Protein AF-A0AAU3INV0-F1 (afdb_monomer_lite)

Radius of gyration: 26.1 Å; chains: 1; bounding box: 56×45×78 Å

pLDDT: mean 91.09, std 11.48, range [31.06, 98.5]

Structure (mmCIF, N/CA/C/O backbone):
data_AF-A0AAU3INV0-F1
#
_entry.id   AF-A0AAU3INV0-F1
#
loop_
_atom_site.group_PDB
_atom_site.id
_atom_site.type_symbol
_atom_site.label_atom_id
_atom_site.label_alt_id
_atom_site.label_comp_id
_atom_site.label_asym_id
_atom_site.label_entity_id
_atom_site.label_seq_id
_atom_site.pdbx_PDB_ins_code
_atom_site.Cartn_x
_atom_site.Cartn_y
_atom_site.Cartn_z
_atom_site.occupancy
_atom_site.B_iso_or_equiv
_atom_site.auth_seq_id
_atom_site.auth_comp_id
_atom_site.auth_asym_id
_atom_site.auth_atom_id
_atom_site.pdbx_PDB_model_num
ATOM 1 N N . MET A 1 1 ? -14.817 -23.311 -11.660 1.00 38.09 1 MET A N 1
ATOM 2 C CA . MET A 1 1 ? -15.269 -22.435 -12.768 1.00 38.09 1 MET A CA 1
ATOM 3 C C . MET A 1 1 ? -16.777 -22.567 -12.878 1.00 38.09 1 MET A C 1
ATOM 5 O O . MET A 1 1 ? -17.227 -23.691 -12.698 1.00 38.09 1 MET A O 1
ATOM 9 N N . PRO A 1 2 ? -17.558 -21.496 -13.111 1.00 44.09 2 PRO A N 1
ATOM 10 C CA . PRO A 1 2 ? -18.979 -21.686 -13.376 1.00 44.09 2 PRO A CA 1
ATOM 11 C C . PRO A 1 2 ? -19.105 -22.600 -14.597 1.00 44.09 2 PRO A C 1
ATOM 13 O O . PRO A 1 2 ? -18.404 -22.397 -15.591 1.00 44.09 2 PRO A O 1
ATOM 16 N N . VAL A 1 3 ? -19.917 -23.647 -14.474 1.00 46.47 3 VAL A N 1
ATOM 17 C CA . VAL A 1 3 ? -20.170 -24.601 -15.553 1.00 46.47 3 VAL A CA 1
ATOM 18 C C . VAL A 1 3 ? -20.868 -23.821 -16.660 1.00 46.47 3 VAL A C 1
ATOM 20 O O . VAL A 1 3 ? -22.002 -23.379 -16.496 1.00 46.47 3 VAL A O 1
ATOM 23 N N . ALA A 1 4 ? -20.165 -23.562 -17.760 1.00 59.59 4 ALA A N 1
ATOM 24 C CA . ALA A 1 4 ? -20.769 -22.928 -18.917 1.00 59.59 4 ALA A CA 1
ATOM 25 C C . ALA A 1 4 ? -21.706 -23.953 -19.566 1.00 59.59 4 ALA A C 1
ATOM 27 O O . ALA A 1 4 ? -21.255 -24.831 -20.298 1.00 59.59 4 ALA A O 1
ATOM 28 N N . SER A 1 5 ? -23.007 -23.879 -19.277 1.00 65.56 5 SER A N 1
ATOM 29 C CA . SER A 1 5 ? -23.997 -24.658 -20.018 1.00 65.56 5 SER A CA 1
ATOM 30 C C . SER A 1 5 ? -24.046 -24.116 -21.447 1.00 65.56 5 SER A C 1
ATOM 32 O O . SER A 1 5 ? -24.436 -22.964 -21.663 1.00 65.56 5 SER A O 1
ATOM 34 N N . ALA A 1 6 ? -23.615 -24.915 -22.422 1.00 72.44 6 ALA A N 1
ATOM 35 C CA . ALA A 1 6 ? -23.665 -24.536 -23.828 1.00 72.44 6 ALA A CA 1
ATOM 36 C C . ALA A 1 6 ? -25.129 -24.339 -24.251 1.00 72.44 6 ALA A C 1
ATOM 38 O O . ALA A 1 6 ? -25.894 -25.293 -24.344 1.00 72.44 6 ALA A O 1
ATOM 39 N N . ASN A 1 7 ? -25.530 -23.089 -24.485 1.00 84.44 7 ASN A N 1
ATOM 40 C CA . ASN A 1 7 ? -26.841 -22.766 -25.041 1.00 84.44 7 ASN A CA 1
ATOM 41 C C . ASN A 1 7 ? -26.758 -22.645 -26.574 1.00 84.44 7 ASN A C 1
ATOM 43 O O . ASN A 1 7 ? -25.675 -22.528 -27.152 1.00 84.44 7 ASN A O 1
ATOM 47 N N . ALA A 1 8 ? -27.909 -22.641 -27.252 1.00 87.06 8 ALA A N 1
ATOM 48 C CA . ALA A 1 8 ? -27.965 -22.587 -28.716 1.00 87.06 8 ALA A CA 1
ATOM 49 C C . ALA A 1 8 ? -27.246 -21.360 -29.314 1.00 87.06 8 ALA A C 1
ATOM 51 O O . ALA A 1 8 ? -26.741 -21.417 -30.435 1.00 87.06 8 ALA A O 1
ATOM 52 N N . HIS A 1 9 ? -27.170 -20.249 -28.575 1.00 84.38 9 HIS A N 1
ATOM 53 C CA . HIS A 1 9 ? -26.431 -19.064 -29.004 1.00 84.38 9 HIS A CA 1
ATOM 54 C C . HIS A 1 9 ? -24.913 -19.284 -28.940 1.00 84.38 9 HIS A C 1
ATOM 56 O O . HIS A 1 9 ? -24.214 -18.961 -29.897 1.00 84.38 9 HIS A O 1
ATOM 62 N N . ALA A 1 10 ? -24.411 -19.901 -27.868 1.00 81.69 10 ALA A N 1
ATOM 63 C CA . ALA A 1 10 ? -23.003 -20.260 -27.729 1.00 81.69 10 ALA A CA 1
ATOM 64 C C . ALA A 1 10 ? -22.558 -21.253 -28.815 1.00 81.69 10 ALA A C 1
ATOM 66 O O . ALA A 1 10 ? -21.497 -21.068 -29.406 1.00 81.69 10 ALA A O 1
ATOM 67 N N . ILE A 1 11 ? -23.391 -22.251 -29.133 1.00 87.25 11 ILE A N 1
ATOM 68 C CA . ILE A 1 11 ? -23.108 -23.231 -30.195 1.00 87.25 11 ILE A CA 1
ATOM 69 C C . ILE A 1 11 ? -23.053 -22.543 -31.565 1.00 87.25 11 ILE A C 1
ATOM 71 O O . ILE A 1 11 ? -22.075 -22.706 -32.291 1.00 87.25 11 ILE A O 1
ATOM 75 N N . ARG A 1 12 ? -24.050 -21.713 -31.907 1.00 88.44 12 ARG A N 1
ATOM 76 C CA . ARG A 1 12 ? -24.037 -20.940 -33.163 1.00 88.44 12 ARG A CA 1
ATOM 77 C C . ARG A 1 12 ? -22.830 -20.011 -33.258 1.00 88.44 12 ARG A C 1
ATOM 79 O O . ARG A 1 12 ? -22.197 -19.944 -34.306 1.00 88.44 12 ARG A O 1
ATOM 86 N N . GLY A 1 13 ? -22.487 -19.332 -32.164 1.00 85.69 13 GLY A N 1
ATOM 87 C CA . GLY A 1 13 ? -21.298 -18.488 -32.089 1.00 85.69 13 GLY A CA 1
ATOM 88 C C . GLY A 1 13 ? -20.008 -19.278 -32.316 1.00 85.69 13 GLY A C 1
ATOM 89 O O . GLY A 1 13 ? -19.141 -18.821 -33.055 1.00 85.69 13 GLY A O 1
ATOM 90 N N . ALA A 1 14 ? -19.892 -20.478 -31.741 1.00 86.00 14 ALA A N 1
ATOM 91 C CA . ALA A 1 14 ? -18.741 -21.352 -31.948 1.00 86.00 14 ALA A CA 1
ATOM 92 C C . ALA A 1 14 ? -18.625 -21.815 -33.408 1.00 86.00 14 ALA A C 1
ATOM 94 O O . ALA A 1 14 ? -17.547 -21.710 -33.985 1.00 86.00 14 ALA A O 1
ATOM 95 N N . ILE A 1 15 ? -19.729 -22.244 -34.030 1.00 91.00 15 ILE A N 1
ATOM 96 C CA . ILE A 1 15 ? -19.757 -22.633 -35.451 1.00 91.00 15 ILE A CA 1
ATOM 97 C C . ILE A 1 15 ? -19.347 -21.453 -36.341 1.00 91.00 15 ILE A C 1
ATOM 99 O O . ILE A 1 15 ? -18.493 -21.606 -37.210 1.00 91.00 15 ILE A O 1
ATOM 103 N N . ALA A 1 16 ? -19.897 -20.259 -36.096 1.00 88.56 16 ALA A N 1
ATOM 104 C CA . ALA A 1 16 ? -19.536 -19.058 -36.848 1.00 88.56 16 ALA A CA 1
ATOM 105 C C . ALA A 1 16 ? -18.039 -18.732 -36.731 1.00 88.56 16 ALA A C 1
ATOM 107 O O . ALA A 1 16 ? -17.412 -18.378 -37.724 1.00 88.56 16 ALA A O 1
ATOM 108 N N . ARG A 1 17 ? -17.449 -18.896 -35.539 1.00 88.94 17 ARG A N 1
ATOM 109 C CA . ARG A 1 17 ? -16.007 -18.696 -35.332 1.00 88.94 17 ARG A CA 1
ATOM 110 C C . ARG A 1 17 ? -15.164 -19.741 -36.039 1.00 88.94 17 ARG A C 1
ATOM 112 O O . ARG A 1 17 ? -14.164 -19.364 -36.627 1.00 88.94 17 ARG A O 1
ATOM 119 N N . LEU A 1 18 ? -15.556 -21.013 -35.996 1.00 89.94 18 LEU A N 1
ATOM 120 C CA . LEU A 1 18 ? -14.824 -22.099 -36.658 1.00 89.94 18 LEU A CA 1
ATOM 121 C C . LEU A 1 18 ? -14.787 -21.936 -38.183 1.00 89.94 18 LEU A C 1
ATOM 123 O O . LEU A 1 18 ? -13.807 -22.331 -38.805 1.00 89.94 18 LEU A O 1
ATOM 127 N N . ASN A 1 19 ? -15.817 -21.314 -38.759 1.00 91.31 19 ASN A N 1
ATOM 128 C CA . ASN A 1 19 ? -15.905 -21.040 -40.192 1.00 91.31 19 ASN A CA 1
ATOM 129 C C . ASN A 1 19 ? -15.310 -19.675 -40.605 1.00 91.31 19 ASN A C 1
ATOM 131 O O . ASN A 1 19 ? -15.319 -19.346 -41.790 1.00 91.31 19 ASN A O 1
ATOM 135 N N . ASP A 1 20 ? -14.806 -18.865 -39.666 1.00 88.50 20 ASP A N 1
ATOM 136 C CA . ASP A 1 20 ? -14.155 -17.581 -39.963 1.00 88.50 20 ASP A CA 1
ATOM 137 C C . ASP A 1 20 ? -12.720 -17.825 -40.481 1.00 88.50 20 ASP A C 1
ATOM 139 O O . ASP A 1 20 ? -11.932 -18.478 -39.786 1.00 88.50 20 ASP A O 1
ATOM 143 N N . PRO A 1 21 ? -12.315 -17.271 -41.643 1.00 90.56 21 PRO A N 1
ATOM 144 C CA . PRO A 1 21 ? -10.935 -17.362 -42.134 1.00 90.56 21 PRO A CA 1
ATOM 145 C C . PRO A 1 21 ? -9.878 -16.887 -41.121 1.00 90.56 21 PRO A C 1
ATOM 147 O O . PRO A 1 21 ? -8.740 -17.354 -41.134 1.00 90.56 21 PRO A O 1
ATOM 150 N N . ASN A 1 22 ? -10.251 -15.993 -40.200 1.00 91.56 22 ASN A N 1
ATOM 151 C CA . ASN A 1 22 ? -9.395 -15.473 -39.136 1.00 91.56 22 ASN A CA 1
ATOM 152 C C . ASN A 1 22 ? -9.516 -16.248 -37.810 1.00 91.56 22 ASN A C 1
ATOM 154 O O . ASN A 1 22 ? -9.022 -15.780 -36.777 1.00 91.56 22 ASN A O 1
ATOM 158 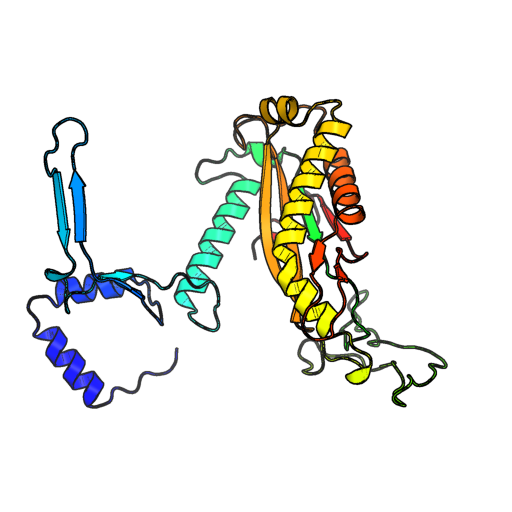N N . CYS A 1 23 ? -10.142 -17.431 -37.797 1.00 92.31 23 CYS A N 1
ATOM 159 C CA . CYS A 1 23 ? -10.341 -18.241 -36.591 1.00 92.31 23 CYS A CA 1
ATOM 160 C C . CYS A 1 23 ? -9.029 -18.520 -35.842 1.00 92.31 23 CYS A C 1
ATOM 162 O O . CYS A 1 23 ? -8.971 -18.417 -34.614 1.00 92.31 23 CYS A O 1
ATOM 164 N N . SER A 1 24 ? -7.947 -18.826 -36.563 1.00 93.62 24 SER A N 1
ATOM 165 C CA . SER A 1 24 ? -6.629 -19.087 -35.968 1.00 93.62 24 SER A CA 1
ATOM 166 C C . SER A 1 24 ? -6.089 -17.862 -35.219 1.00 93.62 24 SER A C 1
ATOM 168 O O . SER A 1 24 ? -5.630 -17.976 -34.075 1.00 93.62 24 SER A O 1
ATOM 170 N N . ARG A 1 25 ? -6.216 -16.673 -35.822 1.00 94.06 25 ARG A N 1
ATOM 171 C CA . ARG A 1 25 ? -5.824 -15.395 -35.219 1.00 94.06 25 ARG A CA 1
ATOM 172 C C . ARG A 1 25 ? -6.696 -15.060 -34.014 1.00 94.06 25 ARG A C 1
ATOM 174 O O . ARG A 1 25 ? -6.162 -14.688 -32.969 1.00 94.06 25 ARG A O 1
ATOM 181 N N . PHE A 1 26 ? -8.007 -15.259 -34.119 1.00 93.12 26 PHE A N 1
ATOM 182 C CA . PHE A 1 26 ? -8.939 -15.093 -33.004 1.00 93.12 26 PHE A CA 1
ATOM 183 C C . PHE A 1 26 ? -8.567 -16.001 -31.825 1.00 93.12 26 PHE A C 1
ATOM 185 O O . PHE A 1 26 ? -8.387 -15.518 -30.707 1.00 93.12 26 PHE A O 1
ATOM 192 N N . ALA A 1 27 ? -8.361 -17.297 -32.070 1.00 92.88 27 ALA A N 1
ATOM 193 C CA . ALA A 1 27 ? -7.967 -18.254 -31.041 1.00 92.88 27 ALA A CA 1
ATOM 194 C C . ALA A 1 27 ? -6.619 -17.885 -30.398 1.00 92.88 27 ALA A C 1
ATOM 196 O O . ALA A 1 27 ? -6.458 -18.005 -29.182 1.00 92.88 27 ALA A O 1
ATOM 197 N N . SER A 1 28 ? -5.666 -17.380 -31.189 1.00 94.25 28 SER A N 1
ATOM 198 C CA . SER A 1 28 ? -4.402 -16.849 -30.672 1.00 94.25 28 SER A CA 1
ATOM 199 C C . SER A 1 28 ? -4.615 -15.661 -29.734 1.00 94.25 28 SER A C 1
ATOM 201 O O . SER A 1 28 ? -3.997 -15.621 -28.671 1.00 94.25 28 SER A O 1
ATOM 203 N N . GLN A 1 29 ? -5.489 -14.710 -30.088 1.00 94.25 29 GLN A N 1
ATOM 204 C CA . GLN A 1 29 ? -5.817 -13.591 -29.202 1.00 94.25 29 GLN A CA 1
ATOM 205 C C . GLN A 1 29 ? -6.450 -14.082 -27.896 1.00 94.25 29 GLN A C 1
ATOM 207 O O . GLN A 1 29 ? -6.029 -13.659 -26.824 1.00 94.25 29 GLN A O 1
ATOM 212 N N . ILE A 1 30 ? -7.419 -15.003 -27.964 1.00 92.69 30 ILE A N 1
ATOM 213 C CA . ILE A 1 30 ? -8.073 -15.553 -26.768 1.00 92.69 30 ILE A CA 1
ATOM 214 C C . ILE A 1 30 ? -7.053 -16.229 -25.847 1.00 92.69 30 ILE A C 1
ATOM 216 O O . ILE A 1 30 ? -7.030 -15.923 -24.655 1.00 92.69 30 ILE A O 1
ATOM 220 N N . ARG A 1 31 ? -6.152 -17.066 -26.382 1.00 94.12 31 ARG A N 1
ATOM 221 C CA . ARG A 1 31 ? -5.068 -17.674 -25.589 1.00 94.12 31 ARG A CA 1
ATOM 222 C C . ARG A 1 31 ? -4.174 -16.623 -24.929 1.00 94.12 31 ARG A C 1
ATOM 224 O O . ARG A 1 31 ? -3.856 -16.757 -23.752 1.00 94.12 31 ARG A O 1
ATOM 231 N N . HIS A 1 32 ? -3.834 -15.548 -25.641 1.00 94.12 32 HIS A N 1
ATOM 232 C CA . HIS A 1 32 ? -3.005 -14.462 -25.108 1.00 94.12 32 HIS A CA 1
ATOM 233 C C . HIS A 1 32 ? -3.667 -13.690 -23.953 1.00 94.12 32 HIS A C 1
ATOM 235 O O . HIS A 1 32 ? -2.978 -13.102 -23.123 1.00 94.12 32 HIS A O 1
ATOM 241 N N . THR A 1 33 ? -4.999 -13.719 -23.838 1.00 94.94 33 THR A N 1
ATOM 242 C CA . THR A 1 33 ? -5.685 -13.138 -22.671 1.00 94.94 33 THR A CA 1
ATOM 243 C C . THR A 1 33 ? -5.513 -13.952 -21.384 1.00 94.94 33 THR A C 1
ATOM 245 O O . THR A 1 33 ? -5.898 -13.466 -20.319 1.00 94.94 33 THR A O 1
ATOM 248 N N . GLY A 1 34 ? -4.965 -15.172 -21.455 1.00 93.56 34 GLY A N 1
ATOM 249 C CA . GLY A 1 34 ? -4.620 -15.981 -20.282 1.00 93.56 34 GLY A CA 1
ATOM 250 C C . GLY A 1 34 ? -5.814 -16.349 -19.396 1.00 93.56 34 GLY A C 1
ATOM 251 O O . GLY A 1 34 ? -5.679 -16.409 -18.181 1.00 93.56 34 GLY A O 1
ATOM 252 N N . GLY A 1 35 ? -7.008 -16.523 -19.974 1.00 94.12 35 GLY A N 1
ATOM 253 C CA . GLY A 1 35 ? -8.226 -16.832 -19.209 1.00 94.12 35 GLY A CA 1
ATOM 254 C C . GLY A 1 35 ? -8.858 -15.622 -18.509 1.00 94.12 35 GLY A C 1
ATOM 255 O O . GLY A 1 35 ? -9.674 -15.783 -17.597 1.00 94.12 35 GLY A O 1
ATOM 256 N N . CYS A 1 36 ? -8.497 -14.401 -18.914 1.00 96.19 36 CYS A N 1
ATOM 257 C CA . CYS A 1 36 ? -9.123 -13.176 -18.428 1.00 96.19 36 CYS A CA 1
ATOM 258 C C . CYS A 1 36 ? -10.656 -13.220 -18.585 1.00 96.19 36 CYS A C 1
ATOM 260 O O . CYS A 1 36 ? -11.170 -13.432 -19.680 1.00 96.19 36 CYS A O 1
ATOM 262 N N . ARG A 1 37 ? -11.395 -12.938 -17.502 1.00 94.50 37 ARG A N 1
ATOM 263 C CA . ARG A 1 37 ? -12.872 -12.919 -17.509 1.00 94.50 37 ARG A CA 1
ATOM 264 C C . ARG A 1 37 ? -13.481 -11.700 -18.201 1.00 94.50 37 ARG A C 1
ATOM 266 O O . ARG A 1 37 ? -14.636 -11.751 -18.601 1.00 94.50 37 ARG A O 1
ATOM 273 N N . GLN A 1 38 ? -12.741 -10.595 -18.283 1.00 93.06 38 GLN A N 1
ATOM 274 C CA . GLN A 1 38 ? -13.235 -9.314 -18.804 1.00 93.06 38 GLN A CA 1
ATOM 275 C C . GLN A 1 38 ? -12.182 -8.649 -19.709 1.00 93.06 38 GLN A C 1
ATOM 277 O O . GLN A 1 38 ? -11.672 -7.590 -19.350 1.00 93.06 38 GLN A O 1
ATOM 282 N N . PRO A 1 39 ? -11.756 -9.284 -20.820 1.00 95.38 39 PRO A N 1
ATOM 283 C CA . PRO A 1 39 ? -10.697 -8.737 -21.666 1.00 95.38 39 PRO A CA 1
ATOM 284 C C . PRO A 1 39 ? -11.047 -7.332 -22.170 1.00 95.38 39 PRO A C 1
ATOM 286 O O . PRO A 1 39 ? -12.196 -7.035 -22.492 1.00 95.38 39 PRO A O 1
ATOM 289 N N . ILE A 1 40 ? -10.037 -6.466 -22.242 1.00 96.44 40 ILE A N 1
ATOM 290 C CA . ILE A 1 40 ? -10.178 -5.121 -22.800 1.00 96.44 40 ILE A CA 1
ATOM 291 C C . ILE A 1 40 ? -10.088 -5.242 -24.320 1.00 96.44 40 ILE A C 1
ATOM 293 O O . ILE A 1 40 ? -9.172 -5.877 -24.848 1.00 96.44 40 ILE A O 1
ATOM 297 N N . HIS A 1 41 ? -11.043 -4.636 -25.022 1.00 96.44 41 HIS A N 1
ATOM 298 C CA . HIS A 1 41 ? -11.087 -4.607 -26.480 1.00 96.44 41 HIS A CA 1
ATOM 299 C C . HIS A 1 41 ? -10.528 -3.280 -26.985 1.00 96.44 41 HIS A C 1
ATOM 301 O O . HIS A 1 41 ? -11.139 -2.229 -26.807 1.00 96.44 41 HIS A O 1
ATOM 307 N N . LEU A 1 42 ? -9.358 -3.334 -27.614 1.00 96.69 42 LEU A N 1
ATOM 308 C CA . LEU A 1 42 ? -8.690 -2.169 -28.174 1.00 96.69 42 LEU A CA 1
ATOM 309 C C . LEU A 1 42 ? -9.027 -2.033 -29.661 1.00 96.69 42 LEU A C 1
ATOM 311 O O . LEU A 1 42 ? -8.980 -3.012 -30.409 1.00 96.69 42 LEU A O 1
ATOM 315 N N . ARG A 1 43 ? -9.317 -0.801 -30.089 1.00 97.50 43 ARG A N 1
ATOM 316 C CA . ARG A 1 43 ? -9.420 -0.394 -31.496 1.00 97.50 43 ARG A CA 1
ATOM 317 C C . ARG A 1 43 ? -8.437 0.742 -31.739 1.00 97.50 43 ARG A C 1
ATOM 319 O O . ARG A 1 43 ? -8.379 1.690 -30.966 1.00 97.50 43 ARG A O 1
ATOM 326 N N . GLY A 1 44 ? -7.660 0.641 -32.805 1.00 96.38 44 GLY A N 1
ATOM 327 C CA . GLY A 1 44 ? -6.649 1.632 -33.147 1.00 96.38 44 GLY A CA 1
ATOM 328 C C . GLY A 1 44 ? -5.631 1.145 -34.170 1.00 96.38 44 GLY A C 1
ATOM 329 O O . GLY A 1 44 ? -5.788 0.088 -34.798 1.00 96.38 44 GLY A O 1
ATOM 330 N N . LYS A 1 45 ? -4.582 1.949 -34.328 1.00 96.62 45 LYS A N 1
ATOM 331 C CA . LYS A 1 45 ? -3.400 1.659 -35.135 1.00 96.62 45 LYS A CA 1
ATOM 332 C C . LYS A 1 45 ? -2.142 2.080 -34.380 1.00 96.62 45 LYS A C 1
ATOM 334 O O . LYS A 1 45 ? -2.197 3.000 -33.569 1.00 96.62 45 LYS A O 1
ATOM 339 N N . VAL A 1 46 ? -1.035 1.411 -34.663 1.00 96.12 46 VAL A N 1
ATOM 340 C CA . VAL A 1 46 ? 0.300 1.774 -34.182 1.00 96.12 46 VAL A CA 1
ATOM 341 C C . VAL A 1 46 ? 1.166 1.991 -35.410 1.00 96.12 46 VAL A C 1
ATOM 343 O O . VAL A 1 46 ? 1.211 1.132 -36.286 1.00 96.12 46 VAL A O 1
ATOM 346 N N . GLU A 1 47 ? 1.819 3.142 -35.492 1.00 97.19 47 GLU A N 1
ATOM 347 C CA . GLU A 1 47 ? 2.743 3.484 -36.571 1.00 97.19 47 GLU A CA 1
ATOM 348 C C . GLU A 1 47 ? 4.094 3.825 -35.946 1.00 97.19 47 GLU A C 1
ATOM 350 O O . GLU A 1 47 ? 4.169 4.669 -35.054 1.00 97.19 47 GLU A O 1
ATOM 355 N N . HIS A 1 48 ? 5.149 3.144 -36.379 1.00 96.25 48 HIS A N 1
ATOM 356 C CA . HIS A 1 48 ? 6.516 3.451 -35.981 1.00 96.25 48 HIS A CA 1
ATOM 357 C C . HIS A 1 48 ? 7.172 4.247 -37.096 1.00 96.25 48 HIS A C 1
ATOM 359 O O . HIS A 1 48 ? 7.281 3.761 -38.221 1.00 96.25 48 HIS A O 1
ATOM 365 N N . TRP A 1 49 ? 7.600 5.458 -36.767 1.00 97.12 49 TRP A N 1
ATOM 366 C CA . TRP A 1 49 ? 8.253 6.376 -37.688 1.00 97.12 49 TRP A CA 1
ATOM 367 C C . TRP A 1 49 ? 9.718 6.533 -37.298 1.00 97.12 49 TRP A C 1
ATOM 369 O O . TRP A 1 49 ? 10.036 6.691 -36.117 1.00 97.12 49 TRP A O 1
ATOM 379 N N . ASP A 1 50 ? 10.600 6.516 -38.287 1.00 95.94 50 ASP A N 1
ATOM 380 C CA . ASP A 1 50 ? 11.968 6.982 -38.120 1.00 95.94 50 ASP A CA 1
ATOM 381 C C . ASP A 1 50 ? 11.946 8.501 -37.900 1.00 95.94 50 ASP A C 1
ATOM 383 O O . ASP A 1 50 ? 11.442 9.258 -38.732 1.00 95.94 50 ASP A O 1
ATOM 387 N N . ARG A 1 51 ? 12.477 8.958 -36.761 1.00 94.94 51 ARG A N 1
ATOM 388 C CA . ARG A 1 51 ? 12.473 10.381 -36.395 1.00 94.94 51 ARG A CA 1
ATOM 389 C C . ARG A 1 51 ? 13.459 11.222 -37.203 1.00 94.94 51 ARG A C 1
ATOM 391 O O . ARG A 1 51 ? 13.246 12.425 -37.294 1.00 94.94 51 ARG A O 1
ATOM 398 N N . ALA A 1 52 ? 14.526 10.624 -37.727 1.00 95.50 52 ALA A N 1
ATOM 399 C CA . ALA A 1 52 ? 15.545 11.331 -38.496 1.00 95.50 52 ALA A CA 1
ATOM 400 C C . ALA A 1 52 ? 15.126 11.491 -39.961 1.00 95.50 52 ALA A C 1
ATOM 402 O O . ALA A 1 52 ? 15.344 12.547 -40.546 1.00 95.50 52 ALA A O 1
ATOM 403 N N . THR A 1 53 ? 14.506 10.458 -40.541 1.00 95.75 53 THR A N 1
ATOM 404 C CA . THR A 1 53 ? 14.143 10.448 -41.970 1.00 95.75 53 THR A CA 1
ATOM 405 C C . THR A 1 53 ? 12.666 10.731 -42.238 1.00 95.75 53 THR A C 1
ATOM 407 O O . THR A 1 53 ? 12.301 11.047 -43.365 1.00 95.75 53 THR A O 1
ATOM 410 N N . GLY A 1 54 ? 11.797 10.605 -41.231 1.00 94.19 54 GLY A N 1
ATOM 411 C CA . GLY A 1 54 ? 10.346 10.697 -41.411 1.00 94.19 54 GLY A CA 1
ATOM 412 C C . GLY A 1 54 ? 9.735 9.482 -42.116 1.00 94.19 54 GLY A C 1
ATOM 413 O O . GLY A 1 54 ? 8.583 9.536 -42.539 1.00 94.19 54 GLY A O 1
ATOM 414 N N . THR A 1 55 ? 10.478 8.381 -42.250 1.00 96.44 55 THR A N 1
ATOM 415 C CA . THR A 1 55 ? 10.015 7.170 -42.941 1.00 96.44 55 THR A CA 1
ATOM 416 C C . THR A 1 55 ? 9.139 6.310 -42.030 1.00 96.44 55 THR A C 1
ATOM 418 O O . THR A 1 55 ? 9.469 6.081 -40.865 1.00 96.44 55 THR A O 1
ATOM 421 N N . LEU A 1 56 ? 8.030 5.782 -42.556 1.00 96.06 56 LEU A N 1
ATOM 422 C CA . LEU A 1 56 ? 7.198 4.806 -41.848 1.00 96.06 56 LEU A CA 1
ATOM 423 C C . LEU A 1 56 ? 7.883 3.433 -41.856 1.00 96.06 56 LEU A C 1
ATOM 425 O O . LEU A 1 56 ? 7.976 2.790 -42.897 1.00 96.06 56 LEU A O 1
ATOM 429 N N . LEU A 1 57 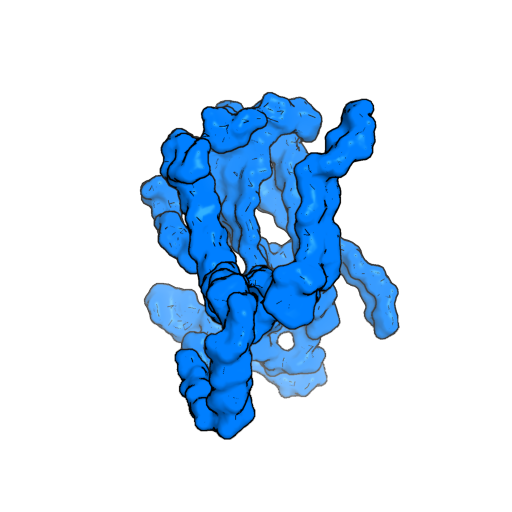? 8.315 2.965 -40.687 1.00 95.88 57 LEU A N 1
ATOM 430 C CA . LEU A 1 57 ? 9.000 1.679 -40.519 1.00 95.88 57 LEU A CA 1
ATOM 431 C C . LEU A 1 57 ? 8.023 0.516 -40.348 1.00 95.88 57 LEU A C 1
ATOM 433 O O . LEU A 1 57 ? 8.263 -0.592 -40.817 1.00 95.88 57 LEU A O 1
ATOM 437 N N . HIS A 1 58 ? 6.925 0.746 -39.631 1.00 95.38 58 HIS A N 1
ATOM 438 C CA . HIS A 1 58 ? 5.959 -0.301 -39.320 1.00 95.38 58 HIS A CA 1
ATOM 439 C C . HIS A 1 58 ? 4.576 0.296 -39.088 1.00 95.38 58 HIS A C 1
ATOM 441 O O . HIS A 1 58 ? 4.439 1.319 -38.418 1.00 95.38 58 HIS A O 1
ATOM 447 N N . ARG A 1 59 ? 3.537 -0.377 -39.589 1.00 95.19 59 ARG A N 1
ATOM 448 C CA . ARG A 1 59 ? 2.137 -0.044 -39.322 1.00 95.19 59 ARG A CA 1
ATOM 449 C C . ARG A 1 59 ? 1.383 -1.296 -38.904 1.00 95.19 59 ARG A C 1
ATOM 451 O O . ARG A 1 59 ? 1.310 -2.269 -39.641 1.00 95.19 59 ARG A O 1
ATOM 458 N N . TYR A 1 60 ? 0.726 -1.204 -37.760 1.00 95.00 60 TYR A N 1
ATOM 459 C CA . TYR A 1 60 ? -0.250 -2.163 -37.272 1.00 95.00 60 TYR A CA 1
ATOM 460 C C . TYR A 1 60 ? -1.626 -1.501 -37.211 1.00 95.00 60 TYR A C 1
ATOM 462 O O . TYR A 1 60 ? -1.741 -0.348 -36.796 1.00 95.00 60 TYR A O 1
ATOM 470 N N . SER A 1 61 ? -2.690 -2.216 -37.581 1.00 96.56 61 SER A N 1
ATOM 471 C CA . SER A 1 61 ? -4.064 -1.747 -37.391 1.00 96.56 61 SER A CA 1
ATOM 472 C C . SER A 1 61 ? -4.979 -2.878 -36.957 1.00 96.56 61 SER A C 1
ATOM 474 O O . SER A 1 61 ? -5.055 -3.916 -37.604 1.00 96.56 61 SER A O 1
ATOM 476 N N . THR A 1 62 ? -5.767 -2.612 -35.917 1.00 96.50 62 THR A N 1
ATOM 477 C CA . THR A 1 62 ? -6.828 -3.519 -35.450 1.00 96.50 62 THR A CA 1
ATOM 478 C C . THR A 1 62 ? -7.906 -3.786 -36.496 1.00 96.50 62 THR A C 1
ATOM 480 O O . THR A 1 62 ? -8.628 -4.757 -36.349 1.00 96.50 62 THR A O 1
ATOM 483 N N . ARG A 1 63 ? -8.006 -2.995 -37.578 1.00 95.12 63 ARG A N 1
ATOM 484 C CA . ARG A 1 63 ? -8.911 -3.291 -38.706 1.00 95.12 63 ARG A CA 1
ATOM 485 C C . ARG A 1 63 ? -8.607 -4.634 -39.375 1.00 95.12 63 ARG A C 1
ATOM 487 O O . ARG A 1 63 ? -9.499 -5.203 -39.986 1.00 95.12 63 ARG A O 1
ATOM 494 N N . LEU A 1 64 ? -7.366 -5.106 -39.255 1.00 92.25 64 LEU A N 1
ATOM 495 C CA . LEU A 1 64 ? -6.910 -6.393 -39.779 1.00 92.25 64 LEU A CA 1
ATOM 496 C C . LEU A 1 64 ? -7.057 -7.530 -38.753 1.00 92.25 64 LEU A C 1
ATOM 498 O O . LEU A 1 64 ? -6.696 -8.665 -39.037 1.00 92.25 64 LEU A O 1
ATOM 502 N N . GLU A 1 65 ? -7.557 -7.236 -37.551 1.00 94.50 65 GLU A N 1
ATOM 503 C CA . GLU A 1 65 ? -7.810 -8.236 -36.519 1.00 94.50 65 GLU A CA 1
ATOM 504 C C . GLU A 1 65 ? -9.251 -8.770 -36.600 1.00 94.50 65 GLU A C 1
ATOM 506 O O . GLU A 1 65 ? -10.155 -8.037 -37.012 1.00 94.50 65 GLU A O 1
ATOM 511 N N . PRO A 1 66 ? -9.511 -10.005 -36.131 1.00 92.31 66 PRO A N 1
ATOM 512 C CA . PRO A 1 66 ? -10.863 -10.527 -35.954 1.00 92.31 66 PRO A CA 1
ATOM 513 C C . PRO A 1 66 ? -11.780 -9.542 -35.209 1.00 92.31 66 PRO A C 1
ATOM 515 O O . PRO A 1 66 ? -11.448 -9.058 -34.123 1.00 92.31 66 PRO A O 1
ATOM 518 N N . ASP A 1 67 ? -12.949 -9.261 -35.792 1.00 91.12 67 ASP A N 1
ATOM 519 C CA . ASP A 1 67 ? -13.942 -8.263 -35.340 1.00 91.12 67 ASP A CA 1
ATOM 520 C C . ASP A 1 67 ? -13.440 -6.802 -35.283 1.00 91.12 67 ASP A C 1
ATOM 522 O O . ASP A 1 67 ? -14.076 -5.910 -34.696 1.00 91.12 67 ASP A O 1
ATOM 526 N N . GLY A 1 68 ? -12.282 -6.529 -35.882 1.00 94.38 68 GLY A N 1
ATOM 527 C CA . GLY A 1 68 ? -11.647 -5.223 -35.858 1.00 94.38 68 GLY A CA 1
ATOM 528 C C . GLY A 1 68 ? -11.086 -4.842 -34.482 1.00 94.38 68 GLY A C 1
ATOM 529 O O . GLY A 1 68 ? -11.036 -3.646 -34.173 1.00 94.38 68 GLY A O 1
ATOM 530 N N . VAL A 1 69 ? -10.773 -5.819 -33.617 1.00 95.69 69 VAL A N 1
ATOM 531 C CA . VAL A 1 69 ? -10.337 -5.588 -32.228 1.00 95.69 69 VAL A CA 1
ATOM 532 C C . VAL A 1 69 ? -9.115 -6.415 -31.837 1.00 95.69 69 VAL A C 1
ATOM 534 O O . VAL A 1 69 ? -8.970 -7.575 -32.217 1.00 95.69 69 VAL A O 1
ATOM 537 N N . LEU A 1 70 ? -8.279 -5.828 -30.980 1.00 96.00 70 LEU A N 1
ATOM 538 C CA . LEU A 1 70 ? -7.240 -6.539 -30.241 1.00 96.00 70 LEU A CA 1
ATOM 539 C C . LEU A 1 70 ? -7.696 -6.762 -28.798 1.00 96.00 70 LEU A C 1
ATOM 541 O O . LEU A 1 70 ? -8.007 -5.807 -28.084 1.00 96.00 70 LEU A O 1
ATOM 545 N N . ARG A 1 71 ? -7.715 -8.020 -28.361 1.00 96.12 71 ARG A N 1
ATOM 546 C CA . ARG A 1 71 ? -8.086 -8.404 -26.993 1.00 96.12 71 ARG A CA 1
ATOM 547 C C . ARG A 1 71 ? -6.850 -8.490 -26.110 1.00 96.12 71 ARG A C 1
ATOM 549 O O . ARG A 1 71 ? -5.923 -9.234 -26.415 1.00 96.12 71 ARG A O 1
ATOM 556 N N . VAL A 1 72 ? -6.860 -7.769 -24.992 1.00 95.88 72 VAL A N 1
ATOM 557 C CA . VAL A 1 72 ? -5.789 -7.812 -23.985 1.00 95.88 72 VAL A CA 1
ATOM 558 C C . VAL A 1 72 ? -6.361 -8.155 -22.606 1.00 95.88 72 VAL A C 1
ATOM 560 O O . VAL A 1 72 ? -7.524 -7.840 -22.329 1.00 95.88 72 VAL A O 1
ATOM 563 N N . PRO A 1 73 ? -5.591 -8.815 -21.720 1.00 97.06 73 PRO A N 1
ATOM 564 C CA . PRO A 1 73 ? -6.056 -9.104 -20.367 1.00 97.06 73 PRO A CA 1
ATOM 565 C C . PRO A 1 73 ? -6.399 -7.812 -19.614 1.00 97.06 73 PRO A C 1
ATOM 567 O O . PRO A 1 73 ? -5.741 -6.787 -19.782 1.00 97.06 73 PRO A O 1
ATOM 570 N N . CYS A 1 74 ? -7.405 -7.865 -18.739 1.00 96.00 74 CYS A N 1
ATOM 571 C CA . CYS A 1 74 ? -7.865 -6.697 -17.979 1.00 96.00 74 CYS A CA 1
ATOM 572 C C . CYS A 1 74 ? -6.855 -6.185 -16.948 1.00 96.00 74 CYS A C 1
ATOM 574 O O . CYS A 1 74 ? -6.998 -5.067 -16.459 1.00 96.00 74 CYS A O 1
ATOM 576 N N . LYS A 1 75 ? -5.876 -7.024 -16.578 1.00 95.00 75 LYS A N 1
ATOM 577 C CA . LYS A 1 75 ? -4.842 -6.743 -15.570 1.00 95.00 75 LYS A CA 1
ATOM 578 C C . LYS A 1 75 ? -5.400 -6.279 -14.216 1.00 95.00 75 LYS A C 1
ATOM 580 O O . LYS A 1 75 ? -4.702 -5.634 -13.438 1.00 95.00 75 LYS A O 1
ATOM 585 N N . THR A 1 76 ? -6.659 -6.600 -13.904 1.00 93.25 76 THR A N 1
ATOM 586 C CA . THR A 1 76 ? -7.205 -6.316 -12.576 1.00 93.25 76 THR A CA 1
ATOM 587 C C . THR A 1 76 ? -6.532 -7.212 -11.542 1.00 93.25 76 THR A C 1
ATOM 589 O O . THR A 1 76 ? -6.391 -8.415 -11.745 1.00 93.25 76 THR A O 1
ATOM 592 N N . ARG A 1 77 ? -6.174 -6.626 -10.400 1.00 91.31 77 ARG A N 1
ATOM 593 C CA . ARG A 1 77 ? -5.660 -7.353 -9.230 1.00 91.31 77 ARG A CA 1
ATOM 594 C C . ARG A 1 77 ? -6.760 -7.952 -8.344 1.00 91.31 77 ARG A C 1
ATOM 596 O O . ARG A 1 77 ? -6.470 -8.551 -7.320 1.00 91.31 77 ARG A O 1
ATOM 603 N N . ARG A 1 78 ? -8.039 -7.717 -8.668 1.00 89.94 78 ARG A N 1
ATOM 604 C CA . ARG A 1 78 ? -9.179 -8.149 -7.842 1.00 89.94 78 ARG A CA 1
ATOM 605 C C . ARG A 1 78 ? -9.627 -9.547 -8.259 1.00 89.94 78 ARG A C 1
ATOM 607 O O . ARG A 1 78 ? -10.315 -9.684 -9.273 1.00 89.94 78 ARG A O 1
ATOM 614 N N . ALA A 1 79 ? -9.302 -10.558 -7.453 1.00 91.12 79 ALA A N 1
ATOM 615 C CA . ALA A 1 79 ? -9.697 -11.947 -7.704 1.00 91.12 79 ALA A CA 1
ATOM 616 C C . ALA A 1 79 ? -11.220 -12.112 -7.859 1.00 91.12 79 ALA A C 1
ATOM 618 O O . ALA A 1 79 ? -11.671 -12.838 -8.741 1.00 91.12 79 ALA A O 1
ATOM 619 N N . SER A 1 80 ? -12.014 -11.349 -7.099 1.00 89.88 80 SER A N 1
ATOM 620 C CA . SER A 1 80 ? -13.480 -11.321 -7.219 1.00 89.88 80 SER A CA 1
ATOM 621 C C . SER A 1 80 ? -13.987 -10.865 -8.593 1.00 89.88 80 SER A C 1
ATOM 623 O O . SER A 1 80 ? -15.060 -11.282 -9.019 1.00 89.88 80 SER A O 1
ATOM 625 N N . ARG A 1 81 ? -13.217 -10.044 -9.324 1.00 92.81 81 ARG A N 1
ATOM 626 C CA . ARG A 1 81 ? -13.561 -9.601 -10.687 1.00 92.81 81 ARG A CA 1
ATOM 627 C C . ARG A 1 81 ? -12.987 -10.525 -11.757 1.00 92.81 81 ARG A C 1
ATOM 629 O O . ARG A 1 81 ? -13.687 -10.894 -12.697 1.00 92.81 81 ARG A O 1
ATOM 636 N N . CYS A 1 82 ? -11.715 -10.896 -11.636 1.00 96.19 82 CYS A N 1
ATOM 637 C CA . CYS A 1 82 ? -11.053 -11.784 -12.584 1.00 96.19 82 CYS A CA 1
ATOM 638 C C . CYS A 1 82 ? -9.952 -12.603 -11.886 1.00 96.19 82 CYS A C 1
ATOM 640 O O . CYS A 1 82 ? -8.832 -12.105 -11.753 1.00 96.19 82 CYS A O 1
ATOM 642 N N . PRO A 1 83 ? -10.232 -13.866 -11.509 1.00 95.31 83 PRO A N 1
ATOM 643 C CA . PRO A 1 83 ? -9.266 -14.726 -10.827 1.00 95.31 83 PRO A CA 1
ATOM 644 C C . PRO A 1 83 ? -7.966 -14.932 -11.608 1.00 95.31 83 PRO A C 1
ATOM 646 O O . PRO A 1 83 ? -6.900 -14.822 -11.025 1.00 95.31 83 PRO A O 1
ATOM 649 N N . ALA A 1 84 ? -8.039 -15.145 -12.928 1.00 95.62 84 ALA A N 1
ATOM 650 C CA . ALA A 1 84 ? -6.857 -15.413 -13.752 1.00 95.62 84 ALA A CA 1
ATOM 651 C C . ALA A 1 84 ? -5.847 -14.249 -13.739 1.00 95.62 84 ALA A C 1
ATOM 653 O O . ALA A 1 84 ? -4.702 -14.430 -13.345 1.00 95.62 84 ALA A O 1
ATOM 654 N N . CYS A 1 85 ? -6.277 -13.030 -14.094 1.00 95.81 85 CYS A N 1
ATOM 655 C CA . CYS A 1 85 ? -5.397 -11.854 -14.048 1.00 95.81 85 CYS A CA 1
ATOM 656 C C . CYS A 1 85 ? -4.895 -11.526 -12.635 1.00 95.81 85 CYS A C 1
ATOM 658 O O . CYS A 1 85 ? -3.758 -11.078 -12.496 1.00 95.81 85 CYS A O 1
ATOM 660 N N . ALA A 1 86 ? -5.723 -11.729 -11.604 1.00 93.75 86 ALA A N 1
ATOM 661 C CA . ALA A 1 86 ? -5.307 -11.507 -10.224 1.00 93.75 86 ALA A CA 1
ATOM 662 C C . ALA A 1 86 ? -4.227 -12.511 -9.792 1.00 93.75 86 ALA A C 1
ATOM 664 O O . ALA A 1 86 ? -3.274 -12.114 -9.130 1.00 93.75 86 ALA A O 1
ATOM 665 N N . GLU A 1 87 ? -4.338 -13.770 -10.217 1.00 94.19 87 GLU A N 1
ATOM 666 C CA . GLU A 1 87 ? -3.354 -14.813 -9.930 1.00 94.19 87 GLU A CA 1
ATOM 667 C C . GLU A 1 87 ? -2.026 -14.565 -10.649 1.00 94.19 87 GLU A C 1
ATOM 669 O O . GLU A 1 87 ? -0.9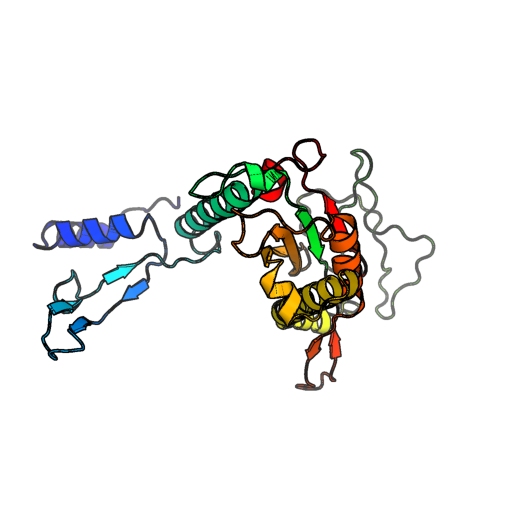75 -14.626 -10.019 1.00 94.19 87 GLU A O 1
ATOM 674 N N . THR A 1 88 ? -2.055 -14.184 -11.932 1.00 94.44 88 THR A N 1
ATOM 675 C CA . THR A 1 88 ? -0.833 -13.763 -12.641 1.00 94.44 88 THR A CA 1
ATOM 676 C C . THR A 1 88 ? -0.156 -12.599 -11.919 1.00 94.44 88 THR A C 1
ATOM 678 O O . THR A 1 88 ? 1.041 -12.648 -11.660 1.00 94.44 88 THR A O 1
ATOM 681 N N . TYR A 1 89 ? -0.925 -11.577 -11.525 1.00 92.12 89 TYR A N 1
ATOM 682 C CA . TYR A 1 89 ? -0.390 -10.447 -10.766 1.00 92.12 89 TYR A CA 1
ATOM 683 C C . TYR A 1 89 ? 0.223 -10.877 -9.425 1.00 92.12 89 TYR A C 1
ATOM 685 O O . TYR A 1 89 ? 1.295 -10.388 -9.060 1.00 92.12 89 TYR A O 1
ATOM 693 N N . ARG A 1 90 ? -0.438 -11.782 -8.690 1.00 90.44 90 ARG A N 1
ATOM 694 C CA . ARG A 1 90 ? 0.053 -12.321 -7.414 1.00 90.44 90 ARG A CA 1
ATOM 695 C C . ARG A 1 90 ? 1.374 -13.068 -7.601 1.00 90.44 90 ARG A C 1
ATOM 697 O O . ARG A 1 90 ? 2.327 -12.771 -6.889 1.00 90.44 90 ARG A O 1
ATOM 704 N N . ALA A 1 91 ? 1.460 -13.957 -8.591 1.00 91.25 91 ALA A N 1
ATOM 705 C CA . ALA A 1 91 ? 2.677 -14.705 -8.904 1.00 91.25 91 ALA A CA 1
ATOM 706 C C . ALA A 1 91 ? 3.832 -13.785 -9.347 1.00 91.25 91 ALA A C 1
ATOM 708 O O . ALA A 1 91 ? 4.961 -13.924 -8.870 1.00 91.25 91 ALA A O 1
ATOM 709 N N . ASP A 1 92 ? 3.556 -12.797 -10.203 1.00 91.56 92 ASP A N 1
ATOM 710 C CA . ASP A 1 92 ? 4.558 -11.814 -10.627 1.00 91.56 92 ASP A CA 1
ATOM 711 C C . ASP A 1 92 ? 5.071 -10.990 -9.439 1.00 91.56 92 ASP A C 1
ATOM 713 O O . ASP A 1 92 ? 6.280 -10.815 -9.274 1.00 91.56 92 ASP A O 1
ATOM 717 N N . THR A 1 93 ? 4.163 -10.537 -8.568 1.00 89.19 93 THR A N 1
ATOM 718 C CA . THR A 1 93 ? 4.506 -9.774 -7.359 1.00 89.19 93 THR A CA 1
ATOM 719 C C . THR A 1 93 ? 5.321 -10.618 -6.381 1.00 89.19 93 THR A C 1
ATOM 721 O O . THR A 1 93 ? 6.345 -10.139 -5.893 1.00 89.19 93 THR A O 1
ATOM 724 N N . TYR A 1 94 ? 4.934 -11.880 -6.160 1.00 89.38 94 TYR A N 1
ATOM 725 C CA . TYR A 1 94 ? 5.692 -12.845 -5.357 1.00 89.38 94 TYR A CA 1
ATOM 726 C C . TYR A 1 94 ? 7.134 -12.942 -5.850 1.00 89.38 94 TYR A C 1
ATOM 728 O O . TYR A 1 94 ? 8.079 -12.773 -5.081 1.00 89.38 94 TYR A O 1
ATOM 736 N N . HIS A 1 95 ? 7.323 -13.152 -7.154 1.00 89.56 95 HIS A N 1
ATOM 737 C CA . HIS A 1 95 ? 8.662 -13.288 -7.707 1.00 89.56 95 HIS A CA 1
ATOM 738 C C . HIS A 1 95 ? 9.483 -11.999 -7.650 1.00 89.56 95 HIS A C 1
ATOM 740 O O . HIS A 1 95 ? 10.697 -12.091 -7.485 1.00 89.56 95 HIS A O 1
ATOM 746 N N . LEU A 1 96 ? 8.862 -10.825 -7.796 1.00 89.69 96 LEU A N 1
ATOM 747 C CA . LEU A 1 96 ? 9.554 -9.541 -7.656 1.00 89.69 96 LEU A CA 1
ATOM 748 C C . LEU A 1 96 ? 10.027 -9.313 -6.217 1.00 89.69 96 LEU A C 1
ATOM 750 O O . LEU A 1 96 ? 11.185 -8.955 -6.008 1.00 89.69 96 LEU A O 1
ATOM 754 N N . ILE A 1 97 ? 9.155 -9.556 -5.233 1.00 89.56 97 ILE A N 1
ATOM 755 C CA . ILE A 1 97 ? 9.494 -9.417 -3.811 1.00 89.56 97 ILE A C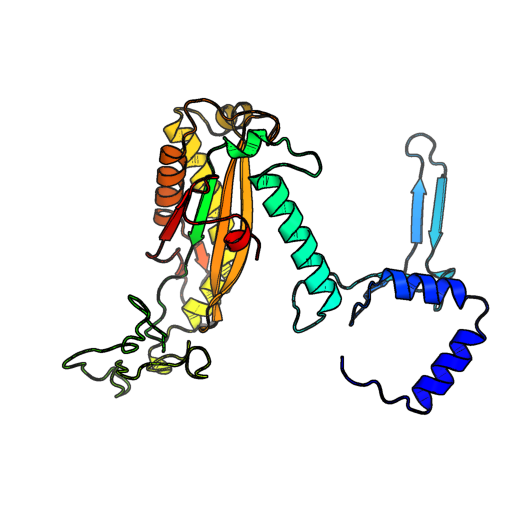A 1
ATOM 756 C C . ILE A 1 97 ? 10.587 -10.422 -3.442 1.00 89.56 97 ILE A C 1
ATOM 758 O O . ILE A 1 97 ? 11.633 -10.024 -2.935 1.00 89.56 97 ILE A O 1
ATOM 762 N N . ARG A 1 98 ? 10.397 -11.702 -3.783 1.00 90.00 98 ARG A N 1
ATOM 763 C CA . ARG A 1 98 ? 11.365 -12.769 -3.500 1.00 90.00 98 ARG A CA 1
ATOM 764 C C . ARG A 1 98 ? 12.730 -12.487 -4.125 1.00 90.00 98 ARG A C 1
ATOM 766 O O . ARG A 1 98 ? 13.735 -12.586 -3.436 1.00 90.00 98 ARG A O 1
ATOM 773 N N . ALA A 1 99 ? 12.779 -12.109 -5.405 1.00 90.75 99 ALA A N 1
ATOM 774 C CA . ALA A 1 99 ? 14.044 -11.778 -6.064 1.00 90.75 99 ALA A CA 1
ATOM 775 C C . ALA A 1 99 ? 14.753 -10.597 -5.387 1.00 90.75 99 ALA A C 1
ATOM 777 O O . ALA A 1 99 ? 15.971 -10.603 -5.266 1.00 90.75 99 ALA A O 1
ATOM 778 N N . GLY A 1 100 ? 13.998 -9.607 -4.902 1.00 90.50 100 GLY A N 1
ATOM 779 C CA . GLY A 1 100 ? 14.558 -8.508 -4.124 1.00 90.50 100 GLY A CA 1
ATOM 780 C C . GLY A 1 100 ? 15.120 -8.937 -2.764 1.00 90.50 100 GLY A C 1
ATOM 781 O O . GLY A 1 100 ? 16.065 -8.317 -2.294 1.00 90.50 100 GLY A O 1
ATOM 782 N N . LEU A 1 101 ? 14.552 -9.953 -2.119 1.00 90.75 101 LEU A N 1
ATOM 783 C CA . LEU A 1 101 ? 14.968 -10.373 -0.778 1.00 90.75 101 LEU A CA 1
ATOM 784 C C . LEU A 1 101 ? 16.149 -11.346 -0.792 1.00 90.75 101 LEU A C 1
ATOM 786 O O . LEU A 1 101 ? 17.062 -11.193 0.012 1.00 90.75 101 LEU A O 1
ATOM 790 N N . ILE A 1 102 ? 16.156 -12.304 -1.723 1.00 90.50 102 ILE A N 1
ATOM 791 C CA . ILE A 1 102 ? 17.138 -13.403 -1.734 1.00 90.50 102 ILE A CA 1
ATOM 792 C C . ILE A 1 102 ? 17.943 -13.535 -3.031 1.00 90.50 102 ILE A C 1
ATOM 794 O O . ILE A 1 102 ? 18.731 -14.467 -3.193 1.00 90.50 102 ILE A O 1
ATOM 798 N N . GLY A 1 103 ? 17.753 -12.616 -3.976 1.00 89.75 103 GLY A N 1
ATOM 799 C CA . GLY A 1 103 ? 18.364 -12.680 -5.300 1.00 89.75 103 GLY A CA 1
ATOM 800 C C . GLY A 1 103 ? 17.587 -13.541 -6.307 1.00 89.75 103 GLY A C 1
ATOM 801 O O . GLY A 1 103 ? 16.579 -14.188 -6.005 1.00 89.75 103 GLY A O 1
ATOM 802 N N . GLY A 1 104 ? 18.060 -13.528 -7.554 1.00 91.69 104 GLY A N 1
ATOM 803 C CA . GLY A 1 104 ? 17.419 -14.134 -8.723 1.00 91.69 104 GLY A CA 1
ATOM 804 C C . GLY A 1 104 ? 16.857 -13.098 -9.702 1.00 91.69 104 GLY A C 1
ATOM 805 O O . GLY A 1 104 ? 16.758 -11.915 -9.396 1.00 91.69 104 GLY A O 1
ATOM 806 N N . LYS A 1 105 ? 16.503 -13.531 -10.922 1.00 88.62 105 LYS A N 1
ATOM 807 C CA . LYS A 1 105 ? 15.963 -12.660 -11.994 1.00 88.62 105 LYS A CA 1
ATOM 808 C C . LYS A 1 105 ? 16.786 -11.372 -12.234 1.00 88.62 105 LYS A C 1
ATOM 810 O O . LYS A 1 105 ? 16.220 -10.311 -12.473 1.00 88.62 105 LYS A O 1
ATOM 815 N N . GLY A 1 106 ? 18.117 -11.469 -12.164 1.00 89.81 106 GLY A N 1
ATOM 816 C CA . GLY A 1 106 ? 19.041 -10.337 -12.337 1.00 89.81 106 GLY A CA 1
ATOM 817 C C . GLY A 1 106 ? 19.434 -9.606 -11.045 1.00 89.81 106 GLY A C 1
ATOM 818 O O . GLY A 1 106 ? 20.269 -8.711 -11.097 1.00 89.81 106 GLY A O 1
ATOM 819 N N . VAL A 1 107 ? 18.882 -9.995 -9.892 1.00 93.38 107 VAL A N 1
ATOM 820 C CA . VAL A 1 107 ? 19.290 -9.504 -8.567 1.00 93.38 107 VAL A CA 1
ATOM 821 C C . VAL A 1 107 ? 20.347 -10.449 -7.971 1.00 93.38 107 VAL A C 1
ATOM 823 O O . VAL A 1 107 ? 20.121 -11.663 -7.974 1.00 93.38 107 VAL A O 1
ATOM 826 N N . PRO A 1 108 ? 21.496 -9.955 -7.473 1.00 93.81 108 PRO A N 1
ATOM 827 C CA . PRO A 1 108 ? 22.523 -10.810 -6.886 1.00 93.81 108 PRO A CA 1
ATOM 828 C C . PRO A 1 108 ? 22.097 -11.319 -5.511 1.00 93.81 108 PRO A C 1
ATOM 830 O O . PRO A 1 108 ? 21.306 -10.684 -4.824 1.00 93.81 108 PRO A O 1
ATOM 833 N N . THR A 1 109 ? 22.655 -12.447 -5.080 1.00 92.88 109 THR A N 1
ATOM 834 C CA . THR A 1 109 ? 22.358 -13.041 -3.765 1.00 92.88 109 THR A CA 1
ATOM 835 C C . THR A 1 109 ? 22.860 -12.197 -2.594 1.00 92.88 109 THR A C 1
ATOM 837 O O . THR A 1 109 ? 22.359 -12.352 -1.489 1.00 92.88 109 THR A O 1
ATOM 840 N N . SER A 1 110 ? 23.790 -11.262 -2.824 1.00 92.12 110 SER A N 1
ATOM 841 C CA . SER A 1 110 ? 24.317 -10.347 -1.801 1.00 92.12 110 SER A CA 1
ATOM 842 C C . SER A 1 110 ? 23.268 -9.406 -1.196 1.00 92.12 110 SER A C 1
ATOM 844 O O . SER A 1 110 ? 23.524 -8.832 -0.141 1.00 92.12 110 SER A O 1
ATOM 846 N N . VAL A 1 111 ? 22.089 -9.259 -1.818 1.00 92.94 111 VAL A N 1
ATOM 847 C CA . VAL A 1 111 ? 20.982 -8.450 -1.272 1.00 92.94 111 VAL A CA 1
ATOM 848 C C . VAL A 1 111 ? 20.471 -8.943 0.078 1.00 92.94 111 VAL A C 1
ATOM 850 O O . VAL A 1 111 ? 19.891 -8.155 0.819 1.00 92.94 111 VAL A O 1
ATOM 853 N N . THR A 1 112 ? 20.714 -10.207 0.432 1.00 92.38 112 THR A N 1
ATOM 854 C CA . THR A 1 112 ? 20.359 -10.762 1.748 1.00 92.38 112 THR A CA 1
ATOM 855 C C . THR A 1 112 ? 21.112 -10.090 2.897 1.00 92.38 112 THR A C 1
ATOM 857 O O . THR A 1 112 ? 20.639 -10.110 4.029 1.00 92.38 112 THR A O 1
ATOM 860 N N . ALA A 1 113 ? 22.265 -9.472 2.618 1.00 92.12 113 ALA A N 1
ATOM 861 C CA . ALA A 1 113 ? 23.054 -8.729 3.598 1.00 92.12 113 ALA A CA 1
ATOM 862 C C . ALA A 1 113 ? 22.617 -7.258 3.738 1.00 92.12 113 ALA A C 1
ATOM 864 O O . ALA A 1 113 ? 23.146 -6.532 4.579 1.00 92.12 113 ALA A O 1
ATOM 865 N N . HIS A 1 114 ? 21.693 -6.782 2.900 1.00 95.19 114 HIS A N 1
ATOM 866 C CA . HIS A 1 114 ? 21.244 -5.394 2.933 1.00 95.19 114 HIS A CA 1
ATOM 867 C C . HIS A 1 114 ? 20.206 -5.198 4.053 1.00 95.19 114 HIS A C 1
ATOM 869 O O . HIS A 1 114 ? 19.292 -6.015 4.180 1.00 95.19 114 HIS A O 1
ATOM 875 N N . PRO A 1 115 ? 20.262 -4.103 4.836 1.00 96.12 115 PRO A N 1
ATOM 876 C CA . PRO A 1 115 ? 19.282 -3.832 5.882 1.00 96.12 115 PRO A CA 1
ATOM 877 C C . PRO A 1 115 ? 17.867 -3.789 5.319 1.00 96.12 115 PRO A C 1
ATOM 879 O O . PRO A 1 115 ? 17.560 -2.983 4.432 1.00 96.12 115 PRO A O 1
ATOM 882 N N . CYS A 1 116 ? 17.005 -4.652 5.850 1.00 96.06 116 CYS A N 1
ATOM 883 C CA . CYS A 1 116 ? 15.653 -4.830 5.358 1.00 96.06 116 CYS A CA 1
ATOM 884 C C . CYS A 1 116 ? 14.648 -4.958 6.508 1.00 96.06 116 CYS A C 1
ATOM 886 O O . CYS A 1 116 ? 14.856 -5.716 7.456 1.00 96.06 116 CYS A O 1
ATOM 888 N N . LEU A 1 117 ? 13.547 -4.210 6.414 1.00 95.94 117 LEU A N 1
ATOM 889 C CA . LEU A 1 117 ? 12.433 -4.257 7.356 1.00 95.94 117 LEU A CA 1
ATOM 890 C C . LEU A 1 117 ? 11.137 -4.638 6.655 1.00 95.94 117 LEU A C 1
ATOM 892 O O . LEU A 1 117 ? 10.788 -4.075 5.614 1.00 95.94 117 LEU A O 1
ATOM 896 N N . PHE A 1 118 ? 10.376 -5.502 7.314 1.00 95.12 118 PHE A N 1
ATOM 897 C CA . PHE A 1 118 ? 8.940 -5.606 7.137 1.00 95.12 118 PHE A CA 1
ATOM 898 C C . PHE A 1 118 ? 8.248 -4.595 8.056 1.00 95.12 118 PHE A C 1
ATOM 900 O O . PHE A 1 118 ? 8.487 -4.573 9.263 1.00 95.12 118 PHE A O 1
ATOM 907 N N . VAL A 1 119 ? 7.394 -3.747 7.490 1.00 96.12 119 VAL A N 1
ATOM 908 C CA . VAL A 1 119 ? 6.696 -2.671 8.198 1.00 96.12 119 VAL A CA 1
ATOM 909 C C . VAL A 1 119 ? 5.199 -2.787 7.955 1.00 96.12 119 VAL A C 1
ATOM 911 O O . VAL A 1 119 ? 4.757 -2.769 6.807 1.00 96.12 119 VAL A O 1
ATOM 914 N N . THR A 1 120 ? 4.410 -2.824 9.027 1.00 95.50 120 THR A N 1
ATOM 915 C CA . THR A 1 120 ? 2.949 -2.716 8.962 1.00 95.50 120 THR A CA 1
ATOM 916 C C . THR A 1 120 ? 2.501 -1.354 9.479 1.00 95.50 120 THR A C 1
ATOM 918 O O . THR A 1 120 ? 2.642 -1.045 10.663 1.00 95.50 120 THR A O 1
ATOM 921 N N . LEU A 1 121 ? 1.935 -0.542 8.584 1.00 95.94 121 LEU A N 1
ATOM 922 C CA . LEU A 1 121 ? 1.325 0.749 8.890 1.00 95.94 121 LEU A CA 1
ATOM 923 C C . LEU A 1 121 ? -0.186 0.574 9.011 1.00 95.94 121 LEU A C 1
ATOM 925 O O . LEU A 1 121 ? -0.865 0.252 8.031 1.00 95.94 121 LEU A O 1
ATOM 929 N N . THR A 1 122 ? -0.720 0.803 10.205 1.00 93.19 122 THR A N 1
ATOM 930 C CA . THR A 1 122 ? -2.149 0.637 10.480 1.00 93.19 122 THR A CA 1
ATOM 931 C C . THR A 1 122 ? -2.887 1.969 10.472 1.00 93.19 122 THR A C 1
ATOM 933 O O . THR A 1 122 ? -2.310 3.043 10.657 1.00 93.19 122 THR A O 1
ATOM 936 N N . ALA A 1 123 ? -4.193 1.906 10.250 1.00 93.94 123 ALA A N 1
ATOM 937 C CA . ALA A 1 123 ? -5.071 3.042 10.463 1.00 93.94 123 ALA A CA 1
ATOM 938 C C . ALA A 1 123 ? -5.295 3.310 11.961 1.00 93.94 123 ALA A C 1
ATOM 940 O O . ALA A 1 123 ? -5.205 2.380 12.768 1.00 93.94 123 ALA A O 1
ATOM 941 N N . PRO A 1 124 ? -5.645 4.547 12.352 1.00 93.88 124 PRO A N 1
ATOM 942 C CA . PRO A 1 124 ? -6.117 4.818 13.702 1.00 93.88 124 PRO A CA 1
ATOM 943 C C . PRO A 1 124 ? -7.444 4.089 13.983 1.00 93.88 124 PRO A C 1
ATOM 945 O O . PRO A 1 124 ? -8.092 3.536 13.087 1.00 93.88 124 PRO A O 1
ATOM 948 N N . SER A 1 125 ? -7.849 4.087 15.253 1.00 92.81 125 SER A N 1
ATOM 949 C CA . SER A 1 125 ? -9.188 3.634 15.632 1.00 92.81 125 SER A CA 1
ATOM 950 C C . SER A 1 125 ? -10.235 4.672 15.223 1.00 92.81 125 SER A C 1
ATOM 952 O O . SER A 1 125 ? -10.018 5.867 15.411 1.00 92.81 125 SER A O 1
ATOM 954 N N . PHE A 1 126 ? -11.372 4.197 14.713 1.00 95.50 126 PHE A N 1
ATOM 955 C CA . PHE A 1 126 ? -12.566 5.001 14.406 1.00 95.50 126 PHE A CA 1
ATOM 956 C C . PHE A 1 126 ? -13.749 4.643 15.320 1.00 95.50 126 PHE A C 1
ATOM 958 O O . PHE A 1 126 ? -14.867 5.089 15.102 1.00 95.50 126 PHE A O 1
ATOM 965 N N . GLY A 1 127 ? -13.513 3.813 16.337 1.00 94.69 127 GLY A N 1
ATOM 966 C CA . GLY A 1 127 ? -14.540 3.245 17.205 1.00 94.69 127 GLY A CA 1
ATOM 967 C C . GLY A 1 127 ? -14.288 1.756 17.459 1.00 94.69 127 GLY A C 1
ATOM 968 O O . GLY A 1 127 ? -13.555 1.116 16.696 1.00 94.69 127 GLY A O 1
ATOM 969 N N . PRO A 1 128 ? -14.845 1.190 18.543 1.00 94.06 128 PRO A N 1
ATOM 970 C CA . PRO A 1 128 ? -14.686 -0.223 18.851 1.00 94.06 128 PRO A CA 1
ATOM 971 C C . PRO A 1 128 ? -15.487 -1.080 17.866 1.00 94.06 128 PRO A C 1
ATOM 973 O O . PRO A 1 128 ? -16.664 -0.820 17.611 1.00 94.06 128 PRO A O 1
ATOM 976 N N . VAL A 1 129 ? -14.846 -2.122 17.344 1.00 95.75 129 VAL A N 1
ATOM 977 C CA . VAL A 1 129 ? -15.449 -3.095 16.425 1.00 95.75 129 VAL A CA 1
ATOM 978 C C . VAL A 1 129 ? -15.298 -4.497 16.993 1.00 95.75 129 VAL A C 1
ATOM 980 O O . VAL A 1 129 ? -14.396 -4.747 17.791 1.00 95.75 129 VAL A O 1
ATOM 983 N N . HIS A 1 130 ? -16.136 -5.432 16.566 1.00 96.12 130 HIS A N 1
ATOM 984 C CA . HIS A 1 130 ? -15.924 -6.838 16.876 1.00 96.12 130 HIS A CA 1
ATOM 985 C C . HIS A 1 130 ? -14.577 -7.304 16.312 1.00 96.12 130 HIS A C 1
ATOM 987 O O . HIS A 1 130 ? -14.284 -7.148 15.125 1.00 96.12 130 HIS A O 1
ATOM 993 N N . THR A 1 131 ? -13.733 -7.870 17.171 1.00 93.19 131 THR A N 1
ATOM 994 C CA . THR A 1 131 ? -12.416 -8.386 16.803 1.00 93.19 131 THR A CA 1
ATOM 995 C C . THR A 1 131 ? -12.210 -9.775 17.384 1.00 93.19 131 THR A C 1
ATOM 997 O O . THR A 1 131 ? -12.631 -10.084 18.500 1.00 93.19 131 THR A O 1
ATOM 1000 N N . ARG A 1 132 ? -11.511 -10.623 16.629 1.00 93.19 132 ARG A N 1
ATOM 1001 C CA . ARG A 1 132 ? -10.995 -11.886 17.140 1.00 93.19 132 ARG A CA 1
ATOM 1002 C C . ARG A 1 132 ? -9.628 -11.627 17.751 1.00 93.19 132 ARG A C 1
ATOM 1004 O O . ARG A 1 132 ? -8.678 -11.296 17.046 1.00 93.19 132 ARG A O 1
ATOM 1011 N N . ARG A 1 133 ? -9.533 -11.776 19.068 1.00 90.56 133 ARG A N 1
ATOM 1012 C CA . ARG A 1 133 ? -8.278 -11.651 19.813 1.00 90.56 133 ARG A CA 1
ATOM 1013 C C . ARG A 1 133 ? -7.773 -13.041 20.166 1.00 90.56 133 ARG A C 1
ATOM 1015 O O . ARG A 1 133 ? -8.549 -13.878 20.617 1.00 90.56 133 ARG A O 1
ATOM 1022 N N . GLN A 1 134 ? -6.483 -13.283 19.979 1.00 90.38 134 GLN A N 1
ATOM 1023 C CA . GLN A 1 134 ? -5.856 -14.556 20.320 1.00 90.38 134 GLN A CA 1
ATOM 1024 C C . GLN A 1 134 ? -4.575 -14.307 21.109 1.00 90.38 134 GLN A C 1
ATOM 1026 O O . GLN A 1 134 ? -3.830 -13.376 20.810 1.00 90.38 134 GLN A O 1
ATOM 1031 N N . HIS A 1 135 ? -4.330 -15.140 22.115 1.00 88.88 135 HIS A N 1
ATOM 1032 C CA . HIS A 1 135 ? -3.078 -15.157 22.860 1.00 88.88 135 HIS A CA 1
ATOM 1033 C C . HIS A 1 135 ? -2.737 -16.601 23.228 1.00 88.88 135 HIS A C 1
ATOM 1035 O O . HIS A 1 135 ? -3.600 -17.321 23.729 1.00 88.88 135 HIS A O 1
ATOM 1041 N N . ASN A 1 136 ? -1.508 -17.036 22.935 1.00 88.88 136 ASN A N 1
ATOM 1042 C CA . ASN A 1 136 ? -1.016 -18.399 23.183 1.00 88.88 136 ASN A CA 1
ATOM 1043 C C . ASN A 1 136 ? -1.993 -19.492 22.707 1.00 88.88 136 ASN A C 1
ATOM 1045 O O . ASN A 1 136 ? -2.391 -20.373 23.464 1.00 88.88 136 ASN A O 1
ATOM 1049 N N . GLY A 1 137 ? -2.471 -19.377 21.464 1.00 86.50 137 GLY A N 1
ATOM 1050 C CA . GLY A 1 137 ? -3.430 -20.317 20.870 1.00 86.50 137 GLY A CA 1
ATOM 1051 C C . GLY A 1 137 ? -4.883 -20.151 21.338 1.00 86.50 137 GLY A C 1
ATOM 1052 O O . GLY A 1 137 ? -5.795 -20.560 20.623 1.00 86.50 137 GLY A O 1
ATOM 1053 N N . SER A 1 138 ? -5.135 -19.466 22.454 1.00 90.88 138 SER A N 1
ATOM 1054 C CA . SER A 1 138 ? -6.474 -19.300 23.028 1.00 90.88 138 SER A CA 1
ATOM 1055 C C . SER A 1 138 ? -7.198 -18.066 22.495 1.00 90.88 138 SER A C 1
ATOM 1057 O O . SER A 1 138 ? -6.645 -16.964 22.483 1.00 90.88 138 SER A O 1
ATOM 1059 N N . VAL A 1 139 ? -8.463 -18.233 22.095 1.00 93.75 139 VAL A N 1
ATOM 1060 C CA . VAL A 1 139 ? -9.334 -17.113 21.705 1.00 93.75 139 VAL A CA 1
ATOM 1061 C C . VAL A 1 139 ? -9.792 -16.370 22.958 1.00 93.75 139 VAL A C 1
ATOM 1063 O O . VAL A 1 139 ? -10.419 -16.949 23.853 1.00 93.75 139 VAL A O 1
ATOM 1066 N N . LEU A 1 140 ? -9.460 -15.084 23.016 1.00 93.88 140 LEU A N 1
ATOM 1067 C CA . LEU A 1 140 ? -9.821 -14.177 24.097 1.00 93.88 140 LEU A CA 1
ATOM 1068 C C . LEU A 1 140 ? -11.195 -13.540 23.838 1.00 93.88 140 LEU A C 1
ATOM 1070 O O . LEU A 1 140 ? -11.611 -13.426 22.682 1.00 93.88 140 LEU A O 1
ATOM 1074 N N . PRO A 1 141 ? -11.886 -13.069 24.892 1.00 94.94 141 PRO A N 1
ATOM 1075 C CA . PRO A 1 141 ? -13.053 -12.214 24.733 1.00 94.94 141 PRO A CA 1
ATOM 1076 C C . PRO A 1 141 ? -12.742 -10.995 23.851 1.00 94.94 141 PRO A C 1
ATOM 1078 O O . PRO A 1 141 ? -11.686 -10.366 23.988 1.00 94.94 141 PRO A O 1
ATOM 1081 N N . CYS A 1 142 ? -13.682 -10.662 22.971 1.00 94.31 142 CYS A N 1
ATOM 1082 C CA . CYS A 1 142 ? -13.575 -9.616 21.958 1.00 94.31 142 CYS A CA 1
ATOM 1083 C C . CYS A 1 142 ? -13.184 -8.247 22.547 1.00 94.31 142 CYS A C 1
ATOM 1085 O O . CYS A 1 142 ? -12.087 -7.736 22.326 1.00 94.31 142 CYS A O 1
ATOM 1087 N N . HIS A 1 143 ? -14.074 -7.668 23.346 1.00 92.44 143 HIS A N 1
ATOM 1088 C CA . HIS A 1 143 ? -13.928 -6.375 24.007 1.00 92.44 143 HIS A CA 1
ATOM 1089 C C . HIS A 1 143 ? -14.493 -6.443 25.434 1.00 92.44 143 HIS A C 1
ATOM 1091 O O . HIS A 1 143 ? -15.523 -5.827 25.722 1.00 92.44 143 HIS A O 1
ATOM 1097 N N . PRO A 1 144 ? -13.856 -7.195 26.347 1.00 91.00 144 PRO A N 1
ATOM 1098 C CA . PRO A 1 144 ? -14.306 -7.258 27.727 1.00 91.00 144 PRO A CA 1
ATOM 1099 C C . PRO A 1 144 ? -14.060 -5.903 28.400 1.00 91.00 144 PRO A C 1
ATOM 1101 O O . PRO A 1 144 ? -12.937 -5.393 28.397 1.00 91.00 144 PRO A O 1
ATOM 1104 N N . ARG A 1 145 ? -15.103 -5.322 28.989 1.00 88.75 145 ARG A N 1
ATOM 1105 C CA . ARG A 1 145 ? -15.003 -4.181 29.901 1.00 88.75 145 ARG A CA 1
ATOM 1106 C C . ARG A 1 145 ? -15.868 -4.472 31.120 1.00 88.75 145 ARG A C 1
ATOM 1108 O O . ARG A 1 145 ? -17.013 -4.883 30.972 1.00 88.75 145 ARG A O 1
ATOM 1115 N N . ARG A 1 146 ? -15.299 -4.280 32.310 1.00 85.88 146 ARG A N 1
ATOM 1116 C CA . ARG A 1 146 ? -16.064 -4.273 33.562 1.00 85.88 146 ARG A CA 1
ATOM 1117 C C . ARG A 1 146 ? -16.732 -2.910 33.709 1.00 85.88 146 ARG A C 1
ATOM 1119 O O . ARG A 1 146 ? -16.123 -1.920 33.309 1.00 85.88 146 ARG A O 1
ATOM 1126 N N . ASP A 1 147 ? -17.963 -2.904 34.212 1.00 84.06 147 ASP A N 1
ATOM 1127 C CA . ASP A 1 147 ? -18.728 -1.697 34.553 1.00 84.06 147 ASP A CA 1
ATOM 1128 C C . ASP A 1 147 ? -18.784 -0.663 33.416 1.00 84.06 147 ASP A C 1
ATOM 1130 O O . ASP A 1 147 ? -18.671 0.542 33.621 1.00 84.06 147 ASP A O 1
ATOM 1134 N N . ALA A 1 148 ? -18.901 -1.146 32.175 1.00 84.62 148 ALA A N 1
ATOM 1135 C CA . ALA A 1 148 ? -18.957 -0.277 31.012 1.00 84.62 148 ALA A CA 1
ATOM 1136 C C . ALA A 1 148 ? -20.282 0.485 30.990 1.00 84.62 148 ALA A C 1
ATOM 1138 O O . ALA A 1 148 ? -21.337 -0.099 30.736 1.00 84.62 148 ALA A O 1
ATOM 1139 N N . GLU A 1 149 ? -20.203 1.795 31.199 1.00 89.00 149 GLU A N 1
ATOM 1140 C CA . GLU A 1 149 ? -21.344 2.677 30.999 1.00 89.00 149 GLU A CA 1
ATOM 1141 C C . GLU A 1 149 ? -21.853 2.577 29.549 1.00 89.00 149 GLU A C 1
ATOM 1143 O O . GLU A 1 149 ? -21.052 2.443 28.606 1.00 89.00 149 GLU A O 1
ATOM 1148 N N . PRO A 1 150 ? -23.181 2.622 29.342 1.00 94.06 150 PRO A N 1
ATOM 1149 C CA . PRO A 1 150 ? -23.747 2.735 28.011 1.00 94.06 150 PRO A CA 1
ATOM 1150 C C . PRO A 1 150 ? -23.210 3.976 27.298 1.00 94.06 150 PRO A C 1
ATOM 1152 O O . PRO A 1 150 ? -23.035 5.039 27.891 1.00 94.06 150 PRO A O 1
ATOM 1155 N N . CYS A 1 151 ? -22.973 3.861 25.995 1.00 94.88 151 CYS A N 1
ATOM 1156 C CA . CYS A 1 151 ? -22.708 5.028 25.168 1.00 94.88 151 CYS A CA 1
ATOM 1157 C C . CYS A 1 151 ? -23.953 5.942 25.110 1.00 94.88 151 CYS A C 1
ATOM 1159 O O . CYS A 1 151 ? -25.048 5.507 25.479 1.00 94.88 151 CYS A O 1
ATOM 1161 N N . PRO A 1 152 ? -23.844 7.167 24.561 1.00 95.81 152 PRO A N 1
ATOM 1162 C CA . PRO A 1 152 ? -24.990 8.072 24.399 1.00 95.81 152 PRO A CA 1
ATOM 1163 C C . PRO A 1 152 ? -26.189 7.487 23.629 1.00 95.81 152 PRO A C 1
ATOM 1165 O O . PRO A 1 152 ? -27.297 7.995 23.743 1.00 95.81 152 PRO A O 1
ATOM 1168 N N . HIS A 1 153 ? -25.986 6.404 22.873 1.00 95.50 153 HIS A N 1
ATOM 1169 C CA . HIS A 1 153 ? -27.025 5.681 22.129 1.00 95.50 153 HIS A CA 1
ATOM 1170 C C . HIS A 1 153 ? -27.610 4.485 22.908 1.00 95.50 153 HIS A C 1
ATOM 1172 O O . HIS A 1 153 ? -28.278 3.632 22.329 1.00 95.50 153 HIS A O 1
ATOM 1178 N N . GLY A 1 154 ? -27.303 4.364 24.205 1.00 94.19 154 GLY A N 1
ATOM 1179 C CA . GLY A 1 154 ? -27.813 3.310 25.087 1.00 94.19 154 GLY A CA 1
ATOM 1180 C C . GLY A 1 154 ? -27.153 1.938 24.915 1.00 94.19 154 GLY A C 1
ATOM 1181 O O . GLY A 1 154 ? -27.621 0.961 25.494 1.00 94.19 154 GLY A O 1
ATOM 1182 N N . ARG A 1 155 ? -26.065 1.828 24.138 1.00 92.62 155 ARG A N 1
ATOM 1183 C CA . ARG A 1 155 ? -25.353 0.558 23.908 1.00 92.62 155 ARG A CA 1
ATOM 1184 C C . ARG A 1 155 ? -24.111 0.450 24.780 1.00 92.62 155 ARG A C 1
ATOM 1186 O O . ARG A 1 155 ? -23.258 1.334 24.769 1.00 92.62 155 ARG A O 1
ATOM 1193 N N . VAL A 1 156 ? -23.947 -0.672 25.470 1.00 92.69 156 VAL A N 1
ATOM 1194 C CA . VAL A 1 156 ? -22.699 -0.979 26.177 1.00 92.69 156 VAL A CA 1
ATOM 1195 C C . VAL A 1 156 ? -21.631 -1.351 25.147 1.00 92.69 156 VAL A C 1
ATOM 1197 O O . VAL A 1 156 ? -21.774 -2.331 24.420 1.00 92.69 156 VAL A O 1
ATOM 1200 N N . LEU A 1 157 ? -20.537 -0.587 25.076 1.00 92.94 157 LEU A N 1
ATOM 1201 C CA . LEU A 1 157 ? -19.421 -0.836 24.148 1.00 92.94 157 LEU A CA 1
ATOM 1202 C C . LEU A 1 157 ? -18.496 -1.951 24.667 1.00 92.94 157 LEU A C 1
ATOM 1204 O O . LEU A 1 157 ? -17.288 -1.761 24.832 1.00 92.94 157 LEU A O 1
ATOM 1208 N N . SER A 1 158 ? -19.081 -3.111 24.957 1.00 94.25 158 SER A N 1
ATOM 1209 C CA . SER A 1 158 ? -18.389 -4.315 25.403 1.00 94.25 158 SER A CA 1
ATOM 1210 C C . SER A 1 158 ? -18.937 -5.542 24.684 1.00 94.25 158 SER A C 1
ATOM 1212 O O . SER A 1 158 ? -20.124 -5.635 24.394 1.00 94.25 158 SER A O 1
ATOM 1214 N N . CYS A 1 159 ? -18.057 -6.500 24.413 1.00 94.56 159 CYS A N 1
ATOM 1215 C CA . CYS A 1 159 ? -18.424 -7.812 23.908 1.00 94.56 159 CYS A CA 1
ATOM 1216 C C . CYS A 1 159 ? -17.536 -8.860 24.583 1.00 94.56 159 CYS A C 1
ATOM 1218 O O . CYS A 1 159 ? -16.313 -8.829 24.439 1.00 94.56 159 CYS A O 1
ATOM 1220 N N . THR A 1 160 ? -18.126 -9.789 25.330 1.00 94.62 160 THR A N 1
ATOM 1221 C CA . THR A 1 160 ? -17.390 -10.877 25.997 1.00 94.62 160 THR A CA 1
ATOM 1222 C C . THR A 1 160 ? -17.332 -12.160 25.166 1.00 94.62 160 THR A C 1
ATOM 1224 O O . THR A 1 160 ? -16.660 -13.112 25.568 1.00 94.62 160 THR A O 1
ATOM 1227 N N . ALA A 1 161 ? -17.977 -12.180 23.993 1.00 94.75 161 ALA A N 1
ATOM 1228 C CA . ALA A 1 161 ? -17.933 -13.312 23.078 1.00 94.75 161 ALA A CA 1
ATOM 1229 C C . ALA A 1 161 ? -16.500 -13.599 22.604 1.00 94.75 161 ALA A C 1
ATOM 1231 O O . ALA A 1 161 ? -15.667 -12.698 22.451 1.00 94.75 161 ALA A O 1
ATOM 1232 N N . ARG A 1 162 ? -16.224 -14.882 22.366 1.00 95.94 162 ARG A N 1
ATOM 1233 C CA . ARG A 1 162 ? -14.969 -15.389 21.804 1.00 95.94 162 ARG A CA 1
ATOM 1234 C C . ARG A 1 162 ? -15.215 -15.730 20.340 1.00 95.94 162 ARG A C 1
ATOM 1236 O O . ARG A 1 162 ? -15.649 -16.835 20.039 1.00 95.94 162 ARG A O 1
ATOM 1243 N N . HIS A 1 163 ? -14.981 -14.762 19.462 1.00 95.88 163 HIS A N 1
ATOM 1244 C CA . HIS A 1 163 ? -15.339 -14.897 18.053 1.00 95.88 163 HIS A CA 1
ATOM 1245 C C . HIS A 1 163 ? -14.504 -15.948 17.312 1.00 95.88 163 HIS A C 1
ATOM 1247 O O . HIS A 1 163 ? -13.275 -16.012 17.468 1.00 95.88 163 HIS A O 1
ATOM 1253 N N . GLY A 1 164 ? -15.179 -16.738 16.476 1.00 93.25 164 GLY A N 1
ATOM 1254 C CA . GLY A 1 164 ? -14.559 -17.605 15.480 1.00 93.25 164 GLY A CA 1
ATOM 1255 C C . GLY A 1 164 ? -13.833 -16.796 14.402 1.00 93.25 164 GLY A C 1
ATOM 1256 O O . GLY A 1 164 ? -13.974 -15.579 14.313 1.00 93.25 164 GLY A O 1
ATOM 1257 N N . ALA A 1 165 ? -12.991 -17.449 13.595 1.00 89.75 165 ALA A N 1
ATOM 1258 C CA . ALA A 1 165 ? -12.243 -16.765 12.529 1.00 89.75 165 ALA A CA 1
ATOM 1259 C C . ALA A 1 165 ? -13.146 -16.247 11.395 1.00 89.75 165 ALA A C 1
ATOM 1261 O O . ALA A 1 165 ? -12.793 -15.268 10.732 1.00 89.75 165 ALA A O 1
ATOM 1262 N N . ASP A 1 166 ? -14.299 -16.891 11.222 1.00 91.50 166 ASP A N 1
ATOM 1263 C CA . ASP A 1 166 ? -15.247 -16.661 10.136 1.00 91.50 166 ASP A CA 1
ATOM 1264 C C . ASP A 1 166 ? -16.568 -16.050 10.621 1.00 91.50 166 ASP A C 1
ATOM 1266 O O . ASP A 1 166 ? -17.520 -15.990 9.854 1.00 91.50 166 ASP A O 1
ATOM 1270 N N . ASP A 1 167 ? -16.627 -15.568 11.868 1.00 92.88 167 ASP A N 1
ATOM 1271 C CA . ASP A 1 167 ? -17.805 -14.869 12.387 1.00 92.88 167 ASP A CA 1
ATOM 1272 C C . ASP A 1 167 ? -18.093 -13.617 11.540 1.00 92.88 167 ASP A C 1
ATOM 1274 O O . ASP A 1 167 ? -17.239 -12.732 11.406 1.00 92.88 167 ASP A O 1
ATOM 1278 N N . ASP A 1 168 ? -19.315 -13.522 11.012 1.00 93.19 168 ASP A N 1
ATOM 1279 C CA . ASP A 1 168 ? -19.728 -12.446 10.099 1.00 93.19 168 ASP A CA 1
ATOM 1280 C C . ASP A 1 168 ? -19.643 -11.056 10.738 1.00 93.19 168 ASP A C 1
ATOM 1282 O O . ASP A 1 168 ? -19.303 -10.083 10.068 1.00 93.19 168 ASP A O 1
ATOM 1286 N N . CYS A 1 169 ? -19.867 -10.963 12.053 1.00 93.94 169 CYS A N 1
ATOM 1287 C CA . CYS A 1 169 ? -19.833 -9.690 12.764 1.00 93.94 169 CYS A CA 1
ATOM 1288 C C . CYS A 1 169 ? -18.419 -9.102 12.896 1.00 93.94 169 CYS A C 1
ATOM 1290 O O . CYS A 1 169 ? -18.266 -7.964 13.333 1.00 93.94 169 CYS A O 1
ATOM 1292 N N . LEU A 1 170 ? -17.350 -9.845 12.576 1.00 94.69 170 LEU A N 1
ATOM 1293 C CA . LEU A 1 170 ? -15.983 -9.336 12.697 1.00 94.69 170 LEU A CA 1
ATOM 1294 C C . LEU A 1 170 ? -15.769 -8.083 11.842 1.00 94.69 170 LEU A C 1
ATOM 1296 O O . LEU A 1 170 ? -15.898 -8.100 10.623 1.00 94.69 170 LEU A O 1
ATOM 1300 N N . GLY A 1 171 ? -15.329 -7.005 12.491 1.00 93.50 171 GLY A N 1
ATOM 1301 C CA . GLY A 1 171 ? -15.150 -5.695 11.876 1.00 93.50 171 GLY A CA 1
ATOM 1302 C C . GLY A 1 171 ? -16.372 -4.782 11.969 1.00 93.50 171 GLY A C 1
ATOM 1303 O O . GLY A 1 171 ? -16.209 -3.581 11.751 1.00 93.50 171 GLY A O 1
ATOM 1304 N N . GLU A 1 172 ? -17.543 -5.295 12.354 1.00 96.00 172 GLU A N 1
ATOM 1305 C CA . GLU A 1 172 ? -18.725 -4.472 12.608 1.00 96.00 172 GLU A CA 1
ATOM 1306 C C . GLU A 1 172 ? -18.557 -3.650 13.894 1.00 96.00 172 GLU A C 1
ATOM 1308 O O . GLU A 1 172 ? -18.001 -4.149 14.881 1.00 96.00 172 GLU A O 1
ATOM 1313 N N . PRO A 1 173 ? -19.023 -2.390 13.931 1.00 96.75 173 PRO A N 1
ATOM 1314 C CA . PRO A 1 173 ? -18.976 -1.586 15.145 1.00 96.75 173 PRO A CA 1
ATOM 1315 C C . PRO A 1 173 ? -19.848 -2.144 16.268 1.00 96.75 173 PRO A C 1
ATOM 1317 O O . PRO A 1 173 ? -20.995 -2.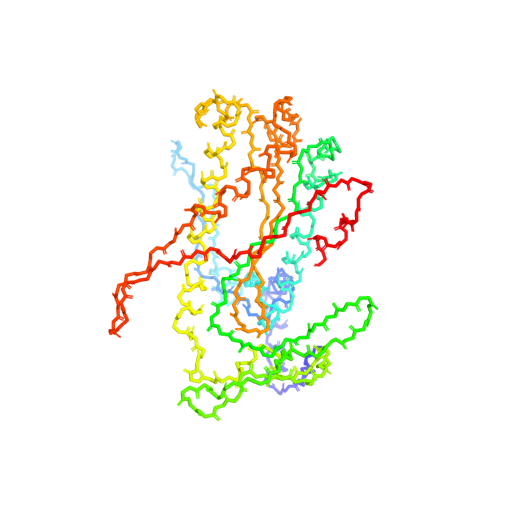513 16.039 1.00 96.75 173 PRO A O 1
ATOM 1320 N N . LEU A 1 174 ? -19.360 -2.077 17.514 1.00 95.69 174 LEU A N 1
ATOM 1321 C CA . LEU A 1 174 ? -20.183 -2.409 18.694 1.00 95.69 174 LEU A CA 1
ATOM 1322 C C . LEU A 1 174 ? -21.403 -1.474 18.824 1.00 95.69 174 LEU A C 1
ATOM 1324 O O . LEU A 1 174 ? -22.452 -1.850 19.343 1.00 95.69 174 LEU A O 1
ATOM 1328 N N . CYS A 1 175 ? -21.265 -0.237 18.346 1.00 96.00 175 CYS A N 1
ATOM 1329 C CA . CYS A 1 175 ? -22.354 0.717 18.193 1.00 96.00 175 CYS A CA 1
ATOM 1330 C C . CYS A 1 175 ? -22.185 1.428 16.846 1.00 96.00 175 CYS A C 1
ATOM 1332 O O . CYS A 1 175 ? -21.221 2.189 16.708 1.00 96.00 175 CYS A O 1
ATOM 1334 N N . PRO A 1 176 ? -23.086 1.202 15.871 1.00 95.75 176 PRO A N 1
ATOM 1335 C CA . PRO A 1 176 ? -23.022 1.855 14.565 1.00 95.75 176 PRO A CA 1
ATOM 1336 C C . PRO A 1 176 ? -22.966 3.380 14.680 1.00 95.75 176 PRO A C 1
ATOM 1338 O O . PRO A 1 176 ? -22.138 4.006 14.033 1.00 95.75 176 PRO A O 1
ATOM 1341 N N . ASP A 1 177 ? -23.745 3.967 15.586 1.00 96.31 177 ASP A N 1
ATOM 1342 C CA . ASP A 1 177 ? -23.837 5.424 15.744 1.00 96.31 177 ASP A CA 1
ATOM 1343 C C . ASP A 1 177 ? -22.613 6.045 16.443 1.00 96.31 177 ASP A C 1
ATOM 1345 O O . ASP A 1 177 ? -22.365 7.243 16.341 1.00 96.31 177 ASP A O 1
ATOM 1349 N N . CYS A 1 178 ? -21.806 5.243 17.152 1.00 95.38 178 CYS A N 1
ATOM 1350 C CA . CYS A 1 178 ? -20.547 5.717 17.744 1.00 95.38 178 CYS A CA 1
ATOM 1351 C C . CYS A 1 178 ? -19.354 5.616 16.785 1.00 95.38 178 CYS A C 1
ATOM 1353 O O . CYS A 1 178 ? -18.275 6.104 17.122 1.00 95.38 178 CYS A O 1
ATOM 1355 N N . TYR A 1 179 ? -19.495 4.925 15.654 1.00 96.44 179 TYR A N 1
ATOM 1356 C CA . TYR A 1 179 ? -18.384 4.676 14.747 1.00 96.44 179 TYR A CA 1
ATOM 1357 C C . TYR A 1 179 ? -18.183 5.846 13.781 1.00 96.44 179 TYR A C 1
ATOM 1359 O O . TYR A 1 179 ? -19.110 6.280 13.100 1.00 96.44 179 TYR A O 1
ATOM 1367 N N . ASP A 1 180 ? -16.951 6.337 13.669 1.00 95.12 180 ASP A N 1
ATOM 1368 C CA . ASP A 1 180 ? -16.585 7.424 12.759 1.00 95.12 180 ASP A CA 1
ATOM 1369 C C . ASP A 1 180 ? -16.417 6.905 11.322 1.00 95.12 180 ASP A C 1
ATOM 1371 O O . ASP A 1 180 ? -15.306 6.769 10.793 1.00 95.12 180 ASP A O 1
ATOM 1375 N N . TYR A 1 181 ? -17.546 6.616 10.669 1.00 94.75 181 TYR A N 1
ATOM 1376 C CA . TYR A 1 181 ? -17.576 6.182 9.272 1.00 94.75 181 TYR A CA 1
ATOM 1377 C C . TYR A 1 181 ? -16.912 7.202 8.349 1.00 94.75 181 TYR A C 1
ATOM 1379 O O . TYR A 1 181 ? -16.082 6.822 7.521 1.00 94.75 181 TYR A O 1
ATOM 1387 N N . THR A 1 182 ? -17.212 8.491 8.526 1.00 93.69 182 THR A N 1
ATOM 1388 C CA . THR A 1 182 ? -16.611 9.574 7.738 1.00 93.69 182 THR A CA 1
ATOM 1389 C C . THR A 1 182 ? -15.088 9.545 7.848 1.00 93.69 182 THR A C 1
ATOM 1391 O O . THR A 1 182 ? -14.402 9.530 6.827 1.00 93.69 182 THR A O 1
ATOM 1394 N N . GLY A 1 183 ? -14.543 9.468 9.066 1.00 94.62 183 GLY A N 1
ATOM 1395 C CA . GLY A 1 183 ? -13.102 9.353 9.286 1.00 94.62 183 GLY A CA 1
ATOM 1396 C C . GLY A 1 183 ? -12.496 8.120 8.620 1.00 94.62 183 GLY A C 1
ATOM 1397 O O . GLY A 1 183 ? -11.455 8.234 7.972 1.00 94.62 183 GLY A O 1
ATOM 1398 N N . SER A 1 184 ? -13.164 6.967 8.710 1.00 95.62 184 SER A N 1
ATOM 1399 C CA . SER A 1 184 ? -12.686 5.712 8.113 1.00 95.62 184 SER A CA 1
ATOM 1400 C C . SER A 1 184 ? -12.619 5.765 6.576 1.00 95.62 184 SER A C 1
ATOM 1402 O O . SER A 1 184 ? -11.621 5.356 5.973 1.00 95.62 184 SER A O 1
ATOM 1404 N N . VAL A 1 185 ? -13.637 6.350 5.932 1.00 94.62 185 VAL A N 1
ATOM 1405 C CA . VAL A 1 185 ? -13.701 6.535 4.474 1.00 94.62 185 VAL A CA 1
ATOM 1406 C C . VAL A 1 185 ? -12.650 7.540 4.019 1.00 94.62 185 VAL A C 1
ATOM 1408 O O . VAL A 1 185 ? -11.899 7.271 3.077 1.00 94.62 185 VAL A O 1
ATOM 1411 N N . LEU A 1 186 ? -12.547 8.675 4.714 1.00 95.38 186 LEU A N 1
ATOM 1412 C CA . LEU A 1 186 ? -11.560 9.705 4.407 1.00 95.38 186 LEU A CA 1
ATOM 1413 C C . LEU A 1 186 ? -10.129 9.187 4.585 1.00 95.38 186 LEU A C 1
ATOM 1415 O O . LEU A 1 186 ? -9.275 9.475 3.747 1.00 95.38 186 LEU A O 1
ATOM 1419 N N . PHE A 1 187 ? -9.864 8.367 5.606 1.00 96.44 187 PHE A N 1
ATOM 1420 C CA . PHE A 1 187 ? -8.570 7.707 5.784 1.00 96.44 187 PHE A CA 1
ATOM 1421 C C . PHE A 1 187 ? -8.219 6.813 4.601 1.00 96.44 187 PHE A C 1
ATOM 1423 O O . PHE A 1 187 ? -7.132 6.953 4.039 1.00 96.44 187 PHE A O 1
ATOM 1430 N N . ASN A 1 188 ? -9.141 5.950 4.169 1.00 96.31 188 ASN A N 1
ATOM 1431 C CA . ASN A 1 188 ? -8.929 5.117 2.987 1.00 96.31 188 ASN A CA 1
ATOM 1432 C C . ASN A 1 188 ? -8.633 5.964 1.737 1.00 96.31 188 ASN A C 1
ATOM 1434 O O . ASN A 1 188 ? -7.747 5.612 0.955 1.00 96.31 188 ASN A O 1
ATOM 1438 N N . ALA A 1 189 ? -9.331 7.092 1.568 1.00 95.12 189 ALA A N 1
ATOM 1439 C CA . ALA A 1 189 ? -9.124 8.004 0.446 1.00 95.12 189 ALA A CA 1
ATOM 1440 C C . ALA A 1 189 ? -7.728 8.655 0.460 1.00 95.12 189 ALA A C 1
ATOM 1442 O O . ALA A 1 189 ? -7.087 8.755 -0.588 1.00 95.12 189 ALA A O 1
ATOM 1443 N N . VAL A 1 190 ? -7.220 9.057 1.633 1.00 96.25 190 VAL A N 1
ATOM 1444 C CA . VAL A 1 190 ? -5.900 9.707 1.753 1.00 96.25 190 VAL A CA 1
ATOM 1445 C C . VAL A 1 190 ? -4.742 8.757 2.057 1.00 96.25 190 VAL A C 1
ATOM 1447 O O . VAL A 1 190 ? -3.593 9.200 2.061 1.00 96.25 190 VAL A O 1
ATOM 1450 N N . ALA A 1 191 ? -4.980 7.461 2.259 1.00 96.88 191 ALA A N 1
ATOM 1451 C CA . ALA A 1 191 ? -3.926 6.478 2.521 1.00 96.88 191 ALA A CA 1
ATOM 1452 C C . ALA A 1 191 ? -2.782 6.490 1.476 1.00 96.88 191 ALA A C 1
ATOM 1454 O O . ALA A 1 191 ? -1.614 6.404 1.872 1.00 96.88 191 ALA A O 1
ATOM 1455 N N . PRO A 1 192 ? -3.029 6.675 0.157 1.00 96.44 192 PRO A N 1
ATOM 1456 C CA . PRO A 1 192 ? -1.949 6.852 -0.818 1.00 96.44 192 PRO A CA 1
ATOM 1457 C C . PRO A 1 192 ? -1.103 8.113 -0.580 1.00 96.44 192 PRO A C 1
ATOM 1459 O O . PRO A 1 192 ? 0.117 8.079 -0.755 1.00 96.44 192 PRO A O 1
ATOM 1462 N N . LEU A 1 193 ? -1.727 9.216 -0.151 1.00 97.75 193 LEU A N 1
ATOM 1463 C CA . LEU A 1 193 ? -1.031 10.459 0.186 1.00 97.75 193 LEU A CA 1
ATOM 1464 C C . LEU A 1 193 ? -0.220 10.310 1.478 1.00 97.75 193 LEU A C 1
ATOM 1466 O O . LEU A 1 193 ? 0.926 10.760 1.525 1.00 97.75 193 LEU A O 1
ATOM 1470 N N . LEU A 1 194 ? -0.777 9.646 2.496 1.00 97.88 194 LEU A N 1
ATOM 1471 C CA . LEU A 1 194 ? -0.054 9.296 3.721 1.00 97.88 194 LEU A CA 1
ATOM 1472 C C . LEU A 1 194 ? 1.171 8.434 3.403 1.00 97.88 194 LEU A C 1
ATOM 1474 O O . LEU A 1 194 ? 2.257 8.722 3.897 1.00 97.88 194 LEU A O 1
ATOM 1478 N N . TRP A 1 195 ? 1.044 7.443 2.514 1.00 97.94 195 TRP A N 1
ATOM 1479 C CA . TRP A 1 195 ? 2.186 6.642 2.067 1.00 97.94 195 TRP A CA 1
ATOM 1480 C C . TRP A 1 195 ? 3.260 7.492 1.379 1.00 97.94 195 TRP A C 1
ATOM 1482 O O . TRP A 1 195 ? 4.444 7.364 1.686 1.00 97.94 195 TRP A O 1
ATOM 1492 N N . LYS A 1 196 ? 2.864 8.377 0.456 1.00 98.12 196 LYS A N 1
ATOM 1493 C CA . LYS A 1 196 ? 3.809 9.270 -0.228 1.00 98.12 196 LYS A CA 1
ATOM 1494 C C . LYS A 1 196 ? 4.584 10.117 0.786 1.00 98.12 196 LYS A C 1
ATOM 1496 O O . LYS A 1 196 ? 5.810 10.158 0.751 1.00 98.12 196 LYS A O 1
ATOM 1501 N N . ARG A 1 197 ? 3.870 10.737 1.730 1.00 98.50 197 ARG A N 1
ATOM 1502 C CA . ARG A 1 197 ? 4.467 11.556 2.795 1.00 98.50 197 ARG A CA 1
ATOM 1503 C C . ARG A 1 197 ? 5.349 10.731 3.736 1.00 98.50 197 ARG A C 1
ATOM 1505 O O . ARG A 1 197 ? 6.392 11.232 4.141 1.00 98.50 197 ARG A O 1
ATOM 1512 N N . PHE A 1 198 ? 4.981 9.482 4.022 1.00 98.44 198 PHE A N 1
ATOM 1513 C CA . PHE A 1 198 ? 5.811 8.521 4.753 1.00 98.44 198 PHE A CA 1
ATOM 1514 C C . PHE A 1 198 ? 7.125 8.237 4.031 1.00 98.44 198 PHE A C 1
ATOM 1516 O O . PHE A 1 198 ? 8.182 8.442 4.617 1.00 98.44 198 PHE A O 1
ATOM 1523 N N . ALA A 1 199 ? 7.090 7.870 2.749 1.00 98.38 199 ALA A N 1
ATOM 1524 C CA . ALA A 1 199 ? 8.306 7.616 1.977 1.00 98.38 199 ALA A CA 1
ATOM 1525 C C . ALA A 1 199 ? 9.207 8.865 1.878 1.00 98.38 199 ALA A C 1
ATOM 1527 O O . ALA A 1 199 ? 10.434 8.758 1.903 1.00 98.38 199 ALA A O 1
ATOM 1528 N N . ASP A 1 200 ? 8.618 10.061 1.793 1.00 98.38 200 ASP A N 1
ATOM 1529 C CA . ASP A 1 200 ? 9.360 11.326 1.788 1.00 98.38 200 ASP A CA 1
ATOM 1530 C C . ASP A 1 200 ? 9.959 11.660 3.168 1.00 98.38 200 ASP A C 1
ATOM 1532 O O . ASP A 1 200 ? 11.091 12.137 3.256 1.00 98.38 200 ASP A O 1
ATOM 1536 N N . ALA A 1 201 ? 9.221 11.433 4.259 1.00 98.50 201 ALA A N 1
ATOM 1537 C CA . ALA A 1 201 ? 9.705 11.631 5.627 1.00 98.50 201 ALA A CA 1
ATOM 1538 C C . ALA A 1 201 ? 10.816 10.633 5.985 1.00 98.50 201 ALA A C 1
ATOM 1540 O O . ALA A 1 201 ? 11.847 11.049 6.504 1.00 98.50 201 ALA A O 1
ATOM 1541 N N . LEU A 1 202 ? 10.650 9.362 5.610 1.00 98.50 202 LEU A N 1
ATOM 1542 C CA . LEU A 1 202 ? 11.635 8.297 5.790 1.00 98.50 202 LEU A CA 1
ATOM 1543 C C . LEU A 1 202 ? 12.979 8.673 5.158 1.00 98.50 202 LEU A C 1
ATOM 1545 O O . LEU A 1 202 ? 13.999 8.703 5.838 1.00 98.50 202 LEU A O 1
ATOM 1549 N N . ARG A 1 203 ? 12.980 9.036 3.867 1.00 98.50 203 ARG A N 1
ATOM 1550 C CA . ARG A 1 203 ? 14.211 9.424 3.156 1.00 98.50 203 ARG A CA 1
ATOM 1551 C C . ARG A 1 203 ? 14.864 10.670 3.749 1.00 98.50 203 ARG A C 1
ATOM 1553 O O . ARG A 1 203 ? 16.084 10.736 3.832 1.00 98.50 203 ARG A O 1
ATOM 1560 N N . ARG A 1 204 ? 14.068 11.664 4.159 1.00 98.25 204 ARG A N 1
ATOM 1561 C CA . ARG A 1 204 ? 14.592 12.879 4.804 1.00 98.25 204 ARG A CA 1
ATOM 1562 C C . ARG A 1 204 ? 15.224 12.575 6.159 1.00 98.25 204 ARG A C 1
ATOM 1564 O O . ARG A 1 204 ? 16.266 13.141 6.471 1.00 98.25 204 ARG A O 1
ATOM 1571 N N . HIS A 1 205 ? 14.614 11.691 6.944 1.00 98.31 205 HIS A N 1
ATOM 1572 C CA . HIS A 1 205 ? 15.139 11.330 8.254 1.00 98.31 205 HIS A CA 1
ATOM 1573 C C . HIS A 1 205 ? 16.389 10.449 8.151 1.00 98.31 205 HIS A C 1
ATOM 1575 O O . HIS A 1 205 ? 17.347 10.703 8.868 1.00 98.31 205 HIS A O 1
ATOM 1581 N N . LEU A 1 206 ? 16.437 9.508 7.200 1.00 98.25 206 LEU A N 1
ATOM 1582 C CA . LEU A 1 206 ? 17.655 8.748 6.889 1.00 98.25 206 LEU A CA 1
ATOM 1583 C C . LEU A 1 206 ? 18.819 9.665 6.499 1.00 98.25 206 LEU A C 1
ATOM 1585 O O . LEU A 1 206 ? 19.912 9.516 7.035 1.00 98.25 206 LEU A O 1
ATOM 1589 N N . ALA A 1 207 ? 18.577 10.654 5.630 1.00 98.00 207 ALA A N 1
ATOM 1590 C CA . ALA A 1 207 ? 19.605 11.625 5.256 1.00 98.00 207 ALA A CA 1
ATOM 1591 C C . ALA A 1 207 ? 20.121 12.385 6.487 1.00 98.00 207 ALA A C 1
ATOM 1593 O O . ALA A 1 207 ? 21.328 12.497 6.679 1.00 98.00 207 ALA A O 1
ATOM 1594 N N . LYS A 1 208 ? 19.212 12.831 7.367 1.00 97.94 208 LYS A N 1
ATOM 1595 C CA . LYS A 1 208 ? 19.572 13.503 8.622 1.00 97.94 208 LYS A CA 1
ATOM 1596 C C . LYS A 1 208 ? 20.417 12.609 9.537 1.00 97.94 208 LYS A C 1
ATOM 1598 O O . LYS A 1 208 ? 21.415 13.090 10.060 1.00 97.94 208 LYS A O 1
ATOM 1603 N N . LEU A 1 209 ? 20.035 11.344 9.724 1.00 97.12 209 LEU A N 1
ATOM 1604 C CA . LEU A 1 209 ? 20.778 10.389 10.556 1.00 97.12 209 LEU A CA 1
ATOM 1605 C C . LEU A 1 209 ? 22.179 10.102 9.995 1.00 97.12 209 LEU A C 1
ATOM 1607 O O . LEU A 1 209 ? 23.120 9.962 10.765 1.00 97.12 209 LEU A O 1
ATOM 1611 N N . GLY A 1 210 ? 22.333 10.088 8.669 1.00 95.19 210 GLY A N 1
ATOM 1612 C CA . GLY A 1 210 ? 23.635 9.981 8.006 1.00 95.19 210 GLY A CA 1
ATOM 1613 C C . GLY A 1 210 ? 24.444 11.285 7.958 1.00 95.19 210 GLY A C 1
ATOM 1614 O O . GLY A 1 210 ? 25.534 11.290 7.397 1.00 95.19 210 GLY A O 1
ATOM 1615 N N . GLY A 1 211 ? 23.928 12.404 8.485 1.00 97.12 211 GLY A N 1
ATOM 1616 C CA . GLY A 1 211 ? 24.589 13.714 8.395 1.00 97.12 211 GLY A CA 1
ATOM 1617 C C . GLY A 1 211 ? 24.630 14.298 6.975 1.00 97.12 211 GLY A C 1
ATOM 1618 O O . GLY A 1 211 ? 25.489 15.119 6.660 1.00 97.12 211 GLY A O 1
ATOM 1619 N N . LEU A 1 212 ? 23.717 13.876 6.098 1.00 97.38 212 LEU A N 1
ATOM 1620 C CA . LEU A 1 212 ? 23.694 14.217 4.678 1.00 97.38 212 LEU A CA 1
ATOM 1621 C C . LEU A 1 212 ? 22.494 15.093 4.314 1.00 97.38 212 LEU A C 1
ATOM 1623 O O . LEU A 1 212 ? 21.416 15.040 4.909 1.00 97.38 212 LEU A O 1
ATOM 1627 N N . THR A 1 213 ? 22.645 15.851 3.229 1.00 97.38 213 THR A N 1
ATOM 1628 C CA . THR A 1 213 ? 21.483 16.373 2.505 1.00 97.38 213 THR A CA 1
ATOM 1629 C C . THR A 1 213 ? 20.792 15.234 1.751 1.00 97.38 213 THR A C 1
ATOM 1631 O O . THR A 1 213 ? 21.418 14.240 1.382 1.00 97.38 213 THR A O 1
ATOM 1634 N N . LEU A 1 214 ? 19.501 15.391 1.437 1.00 95.81 214 LEU A N 1
ATOM 1635 C CA . LEU A 1 214 ? 18.777 14.396 0.637 1.00 95.81 214 LEU A CA 1
ATOM 1636 C C . LEU A 1 214 ? 19.410 14.183 -0.750 1.00 95.81 214 LEU A C 1
ATOM 1638 O O . LEU A 1 214 ? 19.318 13.090 -1.299 1.00 95.81 214 LEU A O 1
ATOM 1642 N N . ARG A 1 215 ? 20.039 15.222 -1.317 1.00 95.75 215 ARG A N 1
ATOM 1643 C CA . ARG A 1 215 ? 20.772 15.131 -2.584 1.00 95.75 215 ARG A CA 1
ATOM 1644 C C . ARG A 1 215 ? 21.987 14.219 -2.431 1.00 95.75 215 ARG A C 1
ATOM 1646 O O . ARG A 1 215 ? 22.045 13.217 -3.123 1.00 95.75 215 ARG A O 1
ATOM 1653 N N . ASN A 1 216 ? 22.862 14.507 -1.468 1.00 96.88 216 ASN A N 1
ATOM 1654 C CA . ASN A 1 216 ? 24.088 13.731 -1.255 1.00 96.88 216 ASN A CA 1
ATOM 1655 C C . ASN A 1 216 ? 23.790 12.282 -0.844 1.00 96.88 216 ASN A C 1
ATOM 1657 O O . ASN A 1 216 ? 24.517 11.372 -1.220 1.00 96.88 216 ASN A O 1
ATOM 1661 N N . MET A 1 217 ? 22.699 12.047 -0.103 1.00 96.88 217 MET A N 1
ATOM 1662 C CA . MET A 1 217 ? 22.271 10.687 0.231 1.00 96.88 217 MET A CA 1
ATOM 1663 C C . MET A 1 217 ? 21.917 9.877 -1.023 1.00 96.88 217 MET A C 1
ATOM 1665 O O . MET A 1 217 ? 22.241 8.699 -1.076 1.00 96.88 217 MET A O 1
ATOM 1669 N N . ARG A 1 218 ? 21.285 10.478 -2.042 1.00 94.19 218 ARG A N 1
ATOM 1670 C CA . ARG A 1 218 ? 20.907 9.760 -3.278 1.00 94.19 218 ARG A CA 1
ATOM 1671 C C . ARG A 1 218 ? 22.110 9.285 -4.089 1.00 94.19 218 ARG A C 1
ATOM 1673 O O . ARG A 1 218 ? 21.970 8.319 -4.828 1.00 94.19 218 ARG A O 1
ATOM 1680 N N . ASP A 1 219 ? 23.262 9.925 -3.917 1.00 95.69 219 ASP A N 1
ATOM 1681 C CA . ASP A 1 219 ? 24.513 9.519 -4.560 1.00 95.69 219 ASP A CA 1
ATOM 1682 C C . ASP A 1 219 ? 25.167 8.314 -3.852 1.00 95.69 219 ASP A C 1
ATOM 1684 O O . ASP A 1 219 ? 26.104 7.724 -4.382 1.00 95.69 219 ASP A O 1
ATOM 1688 N N . GLN A 1 220 ? 24.685 7.935 -2.659 1.00 96.12 220 GLN A N 1
ATOM 1689 C CA . GLN A 1 220 ? 25.255 6.862 -1.829 1.00 96.12 220 GLN A CA 1
ATOM 1690 C C . GLN A 1 220 ? 24.262 5.742 -1.497 1.00 96.12 220 GLN A C 1
ATOM 1692 O O . GLN A 1 220 ? 24.677 4.620 -1.226 1.00 96.12 220 GLN A O 1
ATOM 1697 N N . LEU A 1 221 ? 22.964 6.041 -1.454 1.00 97.12 221 LEU A N 1
ATOM 1698 C CA . LEU A 1 221 ? 21.948 5.161 -0.894 1.00 97.12 221 LEU A CA 1
ATOM 1699 C C . LEU A 1 221 ? 20.634 5.257 -1.674 1.00 97.12 221 LEU A C 1
ATOM 1701 O O . LEU A 1 221 ? 20.060 6.337 -1.857 1.00 97.12 221 LEU A O 1
ATOM 1705 N N . VAL A 1 222 ? 20.098 4.095 -2.031 1.00 96.94 222 VAL A N 1
ATOM 1706 C CA . VAL A 1 222 ? 18.757 3.930 -2.588 1.00 96.94 222 VAL A CA 1
ATOM 1707 C C . VAL A 1 222 ? 17.856 3.279 -1.540 1.00 96.94 222 VAL A C 1
ATOM 1709 O O . VAL A 1 222 ? 18.170 2.236 -0.976 1.00 96.94 222 VAL A O 1
ATOM 1712 N N . VAL A 1 223 ? 16.697 3.895 -1.289 1.00 97.62 223 VAL A N 1
ATOM 1713 C CA . VAL A 1 223 ? 15.636 3.293 -0.468 1.00 97.62 223 VAL A CA 1
ATOM 1714 C C . VAL A 1 223 ? 14.665 2.570 -1.394 1.00 97.62 223 VAL A C 1
ATOM 1716 O O . VAL A 1 223 ? 13.816 3.208 -2.030 1.00 97.62 223 VAL A O 1
ATOM 1719 N N . SER A 1 224 ? 14.798 1.250 -1.454 1.00 95.44 224 SER A N 1
ATOM 1720 C CA . SER A 1 224 ? 13.938 0.353 -2.220 1.00 95.44 224 SER A CA 1
ATOM 1721 C C . SER A 1 224 ? 12.756 -0.088 -1.366 1.00 95.44 224 SER A C 1
ATOM 1723 O O . SER A 1 224 ? 12.920 -0.413 -0.192 1.00 95.44 224 SER A O 1
ATOM 1725 N N . PHE A 1 225 ? 11.552 -0.125 -1.934 1.00 95.06 225 PHE A N 1
ATOM 1726 C CA . PHE A 1 225 ? 10.412 -0.707 -1.234 1.00 95.06 225 PHE A CA 1
ATOM 1727 C C . PHE A 1 225 ? 9.419 -1.389 -2.166 1.00 95.06 225 PHE A C 1
ATOM 1729 O O . PHE A 1 225 ? 9.200 -0.960 -3.300 1.00 95.06 225 PHE A O 1
ATOM 1736 N N . ALA A 1 226 ? 8.748 -2.399 -1.628 1.00 92.75 226 ALA A N 1
ATOM 1737 C CA . ALA A 1 226 ? 7.502 -2.937 -2.151 1.00 92.75 226 ALA A CA 1
ATOM 1738 C C . ALA A 1 226 ? 6.423 -2.742 -1.087 1.00 92.75 226 ALA A C 1
ATOM 1740 O O . ALA A 1 226 ? 6.706 -2.852 0.103 1.00 92.75 226 ALA A O 1
ATOM 1741 N N . LYS A 1 227 ? 5.190 -2.432 -1.499 1.00 93.06 227 LYS A N 1
ATOM 1742 C CA . LYS A 1 227 ? 4.079 -2.261 -0.560 1.00 93.06 227 LYS A CA 1
ATOM 1743 C C . LYS A 1 227 ? 2.808 -2.919 -1.064 1.00 93.06 227 LYS A C 1
ATOM 1745 O O . LYS A 1 227 ? 2.475 -2.811 -2.247 1.00 93.06 227 LYS A O 1
ATOM 1750 N N . VAL A 1 228 ? 2.057 -3.490 -0.139 1.00 89.81 228 VAL A N 1
ATOM 1751 C CA . VAL A 1 228 ? 0.733 -4.058 -0.368 1.00 89.81 228 VAL A CA 1
ATOM 1752 C C . VAL A 1 228 ? -0.259 -3.329 0.526 1.00 89.81 228 VAL A C 1
ATOM 1754 O O . VAL A 1 228 ? 0.052 -2.947 1.650 1.00 89.81 228 VAL A O 1
ATOM 1757 N N . ALA A 1 229 ? -1.440 -3.072 -0.023 1.00 90.94 229 ALA A N 1
ATOM 1758 C CA . ALA A 1 229 ? -2.562 -2.516 0.710 1.00 90.94 229 ALA A CA 1
ATOM 1759 C C . ALA A 1 229 ? -3.588 -3.624 0.904 1.00 90.94 229 ALA A C 1
ATOM 1761 O O . ALA A 1 229 ? -4.045 -4.205 -0.084 1.00 90.94 229 ALA A O 1
ATOM 1762 N N . GLU A 1 230 ? -3.955 -3.879 2.149 1.00 89.69 230 GLU A N 1
ATOM 1763 C CA . GLU A 1 230 ? -4.926 -4.897 2.520 1.00 89.69 230 GLU A CA 1
ATOM 1764 C C . GLU A 1 230 ? -6.050 -4.254 3.328 1.00 89.69 230 GLU A C 1
ATOM 1766 O O . GLU A 1 230 ? -5.841 -3.300 4.079 1.00 89.69 230 GLU A O 1
ATOM 1771 N N . TYR A 1 231 ? -7.265 -4.752 3.122 1.00 89.31 231 TYR A N 1
ATOM 1772 C CA . TYR A 1 231 ? -8.430 -4.311 3.869 1.00 89.31 231 TYR A CA 1
ATOM 1773 C C . TYR A 1 231 ? -8.579 -5.156 5.123 1.00 89.31 231 TYR A C 1
ATOM 1775 O O . TYR A 1 231 ? -8.731 -6.373 5.052 1.00 89.31 231 TYR A O 1
ATOM 1783 N N . GLN A 1 232 ? -8.607 -4.491 6.272 1.00 89.69 232 GLN A N 1
ATOM 1784 C CA . GLN A 1 232 ? -9.028 -5.116 7.518 1.00 89.69 232 GLN A CA 1
ATOM 1785 C C . GLN A 1 232 ? -10.505 -5.510 7.415 1.00 89.69 232 GLN A C 1
ATOM 1787 O O . GLN A 1 232 ? -11.253 -4.921 6.635 1.00 89.69 232 GLN A O 1
ATOM 1792 N N . ARG A 1 233 ? -10.959 -6.445 8.260 1.00 88.62 233 ARG A N 1
ATOM 1793 C CA . ARG A 1 233 ? -12.376 -6.861 8.332 1.00 88.62 233 ARG A CA 1
ATOM 1794 C C . ARG A 1 233 ? -13.347 -5.674 8.456 1.00 88.62 233 ARG A C 1
ATOM 1796 O O . ARG A 1 233 ? -14.396 -5.678 7.834 1.00 88.62 233 ARG A O 1
ATOM 1803 N N . ARG A 1 234 ? -12.940 -4.600 9.149 1.00 91.38 234 ARG A N 1
ATOM 1804 C CA . ARG A 1 234 ? -13.696 -3.334 9.264 1.00 91.38 234 ARG A CA 1
ATOM 1805 C C . ARG A 1 234 ? -13.648 -2.415 8.026 1.00 91.38 234 ARG A C 1
ATOM 1807 O O . ARG A 1 234 ? -13.976 -1.241 8.123 1.00 91.38 234 ARG A O 1
ATOM 1814 N N . GLY A 1 235 ? -13.132 -2.886 6.890 1.00 91.44 235 GLY A N 1
ATOM 1815 C CA . GLY A 1 235 ? -13.059 -2.129 5.634 1.00 91.44 235 GLY A CA 1
ATOM 1816 C C . GLY A 1 235 ? -12.007 -1.014 5.587 1.00 91.44 235 GLY A C 1
ATOM 1817 O O . GLY A 1 235 ? -11.958 -0.263 4.612 1.00 91.44 235 GLY A O 1
ATOM 1818 N N . VAL A 1 236 ? -11.143 -0.896 6.598 1.00 95.25 236 VAL A N 1
ATOM 1819 C CA . VAL A 1 236 ? -10.079 0.118 6.650 1.00 95.25 236 VAL A CA 1
ATOM 1820 C C . VAL A 1 236 ? -8.759 -0.475 6.170 1.00 95.25 236 VAL A C 1
ATOM 1822 O O . VAL A 1 236 ? -8.418 -1.602 6.525 1.00 95.25 236 VAL A O 1
ATOM 1825 N N . VAL A 1 237 ? -8.024 0.275 5.352 1.00 93.44 237 VAL A N 1
ATOM 1826 C CA . VAL A 1 237 ? -6.759 -0.183 4.776 1.00 93.44 237 VAL A CA 1
ATOM 1827 C C . VAL A 1 237 ? -5.621 -0.161 5.801 1.00 93.44 237 VAL A C 1
ATOM 1829 O O . VAL A 1 237 ? -5.424 0.831 6.504 1.00 93.44 237 VAL A O 1
ATOM 1832 N N . HIS A 1 238 ? -4.815 -1.219 5.835 1.00 93.62 238 HIS A N 1
ATOM 1833 C CA . HIS A 1 238 ? -3.453 -1.182 6.373 1.00 93.62 238 HIS A CA 1
ATOM 1834 C C . HIS A 1 238 ? -2.449 -1.453 5.255 1.00 93.62 238 HIS A C 1
ATOM 1836 O O . HIS A 1 238 ? -2.781 -2.039 4.220 1.00 93.62 238 HIS A O 1
ATOM 1842 N N . LEU A 1 239 ? -1.220 -0.981 5.440 1.00 95.06 239 LEU A N 1
ATOM 1843 C CA . LEU A 1 239 ? -0.144 -1.197 4.483 1.00 95.06 239 LEU A CA 1
ATOM 1844 C C . LEU A 1 239 ? 0.905 -2.120 5.078 1.00 95.06 239 LEU A C 1
ATOM 1846 O O . LEU A 1 239 ? 1.426 -1.833 6.150 1.00 95.06 239 LEU A O 1
ATOM 1850 N N . HIS A 1 240 ? 1.268 -3.152 4.331 1.00 94.19 240 HIS A N 1
ATOM 1851 C CA . HIS A 1 240 ? 2.500 -3.897 4.549 1.00 94.19 240 HIS A CA 1
ATOM 1852 C C . HIS A 1 240 ? 3.550 -3.388 3.574 1.00 94.19 240 HIS A C 1
ATOM 1854 O O . HIS A 1 240 ? 3.252 -3.180 2.395 1.00 94.19 240 HIS A O 1
ATOM 1860 N N . ALA A 1 241 ? 4.768 -3.170 4.046 1.00 95.75 241 ALA A N 1
ATOM 1861 C CA . ALA A 1 241 ? 5.873 -2.736 3.217 1.00 95.75 241 ALA A CA 1
ATOM 1862 C C . ALA A 1 241 ? 7.146 -3.501 3.557 1.00 95.75 241 ALA A C 1
ATOM 1864 O O . ALA A 1 241 ? 7.522 -3.608 4.718 1.00 95.75 241 ALA A O 1
ATOM 1865 N N . VAL A 1 242 ? 7.829 -3.968 2.520 1.00 95.56 242 VAL A N 1
ATOM 1866 C CA . VAL A 1 242 ? 9.229 -4.376 2.598 1.00 95.56 242 VAL A CA 1
ATOM 1867 C C . VAL A 1 242 ? 10.049 -3.159 2.215 1.00 95.56 242 VAL A C 1
ATOM 1869 O O . VAL A 1 242 ? 9.854 -2.622 1.124 1.00 95.56 242 VAL A O 1
ATOM 1872 N N . ILE A 1 243 ? 10.932 -2.708 3.098 1.00 97.44 243 ILE A N 1
ATOM 1873 C CA . ILE A 1 243 ? 11.799 -1.549 2.880 1.00 97.44 243 ILE A CA 1
ATOM 1874 C C . ILE A 1 243 ? 13.243 -2.012 3.026 1.00 97.44 243 ILE A C 1
ATOM 1876 O O . ILE A 1 243 ? 13.602 -2.573 4.056 1.00 97.44 243 ILE A O 1
ATOM 1880 N N . ARG A 1 244 ? 14.064 -1.778 2.003 1.00 96.81 244 ARG A N 1
ATOM 1881 C CA . ARG A 1 244 ? 15.470 -2.186 1.955 1.00 96.81 244 ARG A CA 1
ATOM 1882 C C . ARG A 1 244 ? 16.369 -1.004 1.614 1.00 96.81 244 ARG A C 1
ATOM 1884 O O . ARG A 1 244 ? 15.999 -0.147 0.806 1.00 96.81 244 ARG A O 1
ATOM 1891 N N . LEU A 1 245 ? 17.538 -0.972 2.239 1.00 97.75 245 LEU A N 1
ATOM 1892 C CA . LEU A 1 245 ? 18.596 -0.010 1.957 1.00 97.75 245 LEU A CA 1
ATOM 1893 C C . LEU A 1 245 ? 19.611 -0.632 0.997 1.00 97.75 245 LEU A C 1
ATOM 1895 O O . LEU A 1 245 ? 20.244 -1.625 1.329 1.00 97.75 245 LEU A O 1
ATOM 1899 N N . ASP A 1 246 ? 19.756 -0.045 -0.185 1.00 97.06 246 ASP A N 1
AT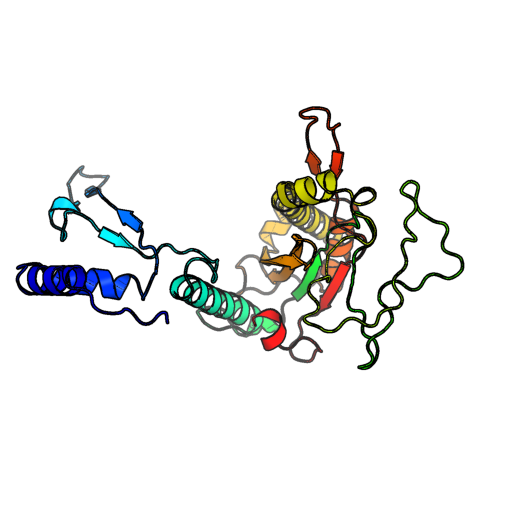OM 1900 C CA . ASP A 1 246 ? 20.686 -0.474 -1.230 1.00 97.06 246 ASP A CA 1
ATOM 1901 C C . ASP A 1 246 ? 21.738 0.619 -1.491 1.00 97.06 246 ASP A C 1
ATOM 1903 O O . ASP A 1 246 ? 21.517 1.790 -1.174 1.00 97.06 246 ASP A O 1
ATOM 1907 N N . GLY A 1 247 ? 22.866 0.269 -2.111 1.00 96.38 247 GLY A N 1
ATOM 1908 C CA . GLY A 1 247 ? 23.841 1.246 -2.603 1.00 96.38 247 GLY A CA 1
ATOM 1909 C C . GLY A 1 247 ? 23.341 2.053 -3.817 1.00 96.38 247 GLY A C 1
ATOM 1910 O O . GLY A 1 247 ? 22.205 1.877 -4.273 1.00 96.38 247 GLY A O 1
ATOM 1911 N N . PRO A 1 248 ? 24.176 2.936 -4.392 1.00 94.94 248 PRO A N 1
ATOM 1912 C CA . PRO A 1 248 ? 23.752 3.872 -5.438 1.00 94.94 248 PRO A CA 1
ATOM 1913 C C . PRO A 1 248 ? 23.406 3.202 -6.776 1.00 94.94 248 PRO A C 1
ATOM 1915 O O . PRO A 1 248 ? 22.602 3.734 -7.539 1.00 94.94 248 PRO A O 1
ATOM 1918 N N . ALA A 1 249 ? 23.949 2.012 -7.050 1.00 93.75 249 ALA A N 1
ATOM 1919 C CA . ALA A 1 249 ? 23.574 1.192 -8.204 1.00 93.75 249 ALA A CA 1
ATOM 1920 C C . ALA A 1 249 ? 22.385 0.254 -7.896 1.00 93.75 249 ALA A C 1
ATOM 1922 O O . ALA A 1 249 ? 22.107 -0.686 -8.642 1.00 93.75 249 ALA A O 1
ATOM 1923 N N . GLY A 1 250 ? 21.670 0.494 -6.792 1.00 94.25 250 GLY A N 1
ATOM 1924 C CA . GLY A 1 250 ? 20.558 -0.333 -6.345 1.00 94.25 250 GLY A CA 1
ATOM 1925 C C . GLY A 1 250 ? 21.036 -1.692 -5.820 1.00 94.25 250 GLY A C 1
ATOM 1926 O O . GLY A 1 250 ? 22.092 -1.764 -5.186 1.00 94.25 250 GLY A O 1
ATOM 1927 N N . PRO A 1 251 ? 20.287 -2.783 -6.064 1.00 93.38 251 PRO A N 1
ATOM 1928 C CA . PRO A 1 251 ? 20.494 -4.058 -5.376 1.00 93.38 251 PRO A CA 1
ATOM 1929 C C . PRO A 1 251 ? 21.825 -4.754 -5.707 1.00 93.38 251 PRO A C 1
ATOM 1931 O O . PRO A 1 251 ? 22.197 -5.702 -5.025 1.00 93.38 251 PRO A O 1
ATOM 1934 N N . ILE A 1 252 ? 22.552 -4.306 -6.738 1.00 94.62 252 ILE A N 1
ATOM 1935 C CA . ILE A 1 252 ? 23.887 -4.828 -7.075 1.00 94.62 252 ILE A CA 1
ATOM 1936 C C . ILE A 1 252 ? 25.024 -4.178 -6.284 1.00 94.62 252 ILE A C 1
ATOM 1938 O O . ILE A 1 252 ? 26.163 -4.626 -6.370 1.00 94.62 252 ILE A O 1
ATOM 1942 N N . SER A 1 253 ? 24.731 -3.120 -5.531 1.00 94.75 253 SER A N 1
ATOM 1943 C CA . SER A 1 253 ? 25.709 -2.391 -4.726 1.00 94.75 253 SER A CA 1
ATOM 1944 C C . SER A 1 253 ? 25.304 -2.397 -3.262 1.00 94.75 253 SER A C 1
ATOM 1946 O O . SER A 1 253 ? 24.135 -2.173 -2.943 1.00 94.75 253 SER A O 1
ATOM 1948 N N . GLN A 1 254 ? 26.279 -2.608 -2.381 1.00 94.25 254 GLN A N 1
ATOM 1949 C CA . GLN A 1 254 ? 26.048 -2.564 -0.944 1.00 94.25 254 GLN A CA 1
ATOM 1950 C C . GLN A 1 254 ? 25.714 -1.139 -0.481 1.00 94.25 254 GLN A C 1
ATOM 1952 O O . GLN A 1 254 ? 26.277 -0.174 -1.012 1.00 94.25 254 GLN A O 1
ATOM 1957 N N . PRO A 1 255 ? 24.812 -0.990 0.504 1.00 95.81 255 PRO A N 1
ATOM 1958 C CA . PRO A 1 255 ? 24.591 0.291 1.157 1.00 95.81 255 PRO A CA 1
ATOM 1959 C C . PRO A 1 255 ? 25.851 0.725 1.931 1.00 95.81 255 PRO A C 1
ATOM 1961 O O . PRO A 1 255 ? 26.668 -0.114 2.318 1.00 95.81 255 PRO A O 1
ATOM 1964 N N . PRO A 1 256 ? 26.028 2.030 2.185 1.00 95.75 256 PRO A N 1
ATOM 1965 C CA . PRO A 1 256 ? 27.151 2.523 2.971 1.00 95.75 256 PRO A CA 1
ATOM 1966 C C . PRO A 1 256 ? 27.068 2.024 4.420 1.00 95.75 256 PRO A C 1
ATOM 1968 O O . PRO A 1 256 ? 25.978 1.864 4.962 1.00 95.75 256 PRO A O 1
ATOM 1971 N N . ALA A 1 257 ? 28.217 1.848 5.081 1.00 94.75 257 ALA A N 1
ATOM 1972 C CA . ALA A 1 257 ? 28.298 1.241 6.417 1.00 94.75 257 ALA A CA 1
ATOM 1973 C C . ALA A 1 257 ? 27.464 1.955 7.500 1.00 94.75 257 ALA A C 1
ATOM 1975 O O . ALA A 1 257 ? 27.031 1.326 8.462 1.00 94.75 257 ALA A O 1
ATOM 1976 N N . TRP A 1 258 ? 27.213 3.260 7.347 1.00 95.75 258 TRP A N 1
ATOM 1977 C CA . TRP A 1 258 ? 26.372 4.019 8.274 1.00 95.75 258 TRP A CA 1
ATOM 1978 C C . TRP A 1 258 ? 24.885 3.666 8.153 1.00 95.75 258 TRP A C 1
ATOM 1980 O O . TRP A 1 258 ? 24.140 3.858 9.106 1.00 95.75 258 TRP A O 1
ATOM 1990 N N . ALA A 1 259 ? 24.427 3.169 7.003 1.00 96.94 259 ALA A N 1
ATOM 1991 C CA . ALA A 1 259 ? 23.023 2.899 6.730 1.00 96.94 259 ALA A CA 1
ATOM 1992 C C . ALA A 1 259 ? 22.615 1.552 7.332 1.00 96.94 259 ALA A C 1
ATOM 1994 O O . ALA A 1 259 ? 22.491 0.569 6.617 1.00 96.94 259 ALA A O 1
ATOM 1995 N N . THR A 1 260 ? 22.433 1.497 8.651 1.00 96.44 260 THR A N 1
ATOM 1996 C CA . THR A 1 260 ? 22.135 0.259 9.385 1.00 96.44 260 THR A CA 1
ATOM 1997 C C . THR A 1 260 ? 20.635 -0.027 9.508 1.00 96.44 260 THR A C 1
ATOM 1999 O O . THR A 1 260 ? 19.778 0.827 9.257 1.00 96.44 260 THR A O 1
ATOM 2002 N N . LEU A 1 261 ? 20.308 -1.244 9.953 1.00 95.81 261 LEU A N 1
ATOM 2003 C CA . LEU A 1 261 ? 18.944 -1.656 10.293 1.00 95.81 261 LEU A CA 1
ATOM 2004 C C . LEU A 1 261 ? 18.334 -0.807 11.422 1.00 95.81 261 LEU A C 1
ATOM 2006 O O . LEU A 1 261 ? 17.145 -0.480 11.380 1.00 95.81 261 LEU A O 1
ATOM 2010 N N . ASP A 1 262 ? 19.146 -0.404 12.398 1.00 96.38 262 ASP A N 1
ATOM 2011 C CA . ASP A 1 262 ? 18.705 0.442 13.508 1.00 96.38 262 ASP A CA 1
ATOM 2012 C C . ASP A 1 262 ? 18.327 1.841 13.023 1.00 96.38 262 ASP A C 1
ATOM 2014 O O . ASP A 1 262 ? 17.266 2.352 13.385 1.00 96.38 262 ASP A O 1
ATOM 2018 N N . LEU A 1 263 ? 19.136 2.444 12.142 1.00 97.19 263 LEU A N 1
ATOM 2019 C CA . LEU A 1 263 ? 18.793 3.741 11.552 1.00 97.19 263 LEU A CA 1
ATOM 2020 C C . LEU A 1 263 ? 17.548 3.646 10.669 1.00 97.19 263 LEU A C 1
ATOM 2022 O O . LEU A 1 263 ? 16.719 4.559 10.682 1.00 97.19 263 LEU A O 1
ATOM 2026 N N . LEU A 1 264 ? 17.377 2.541 9.936 1.00 98.06 264 LEU A N 1
ATOM 2027 C CA . LEU A 1 264 ? 16.150 2.292 9.183 1.00 98.06 264 LEU A CA 1
ATOM 2028 C C . LEU A 1 264 ? 14.932 2.228 10.116 1.00 98.06 264 LEU A C 1
ATOM 2030 O O . LEU A 1 264 ? 13.924 2.882 9.847 1.00 98.06 264 LEU A O 1
ATOM 2034 N N . SER A 1 265 ? 15.038 1.504 11.230 1.00 97.38 265 SER A N 1
ATOM 2035 C CA . SER A 1 265 ? 13.965 1.368 12.223 1.00 97.38 265 SER A CA 1
ATOM 2036 C C . SER A 1 265 ? 13.609 2.714 12.860 1.00 97.38 265 SER A C 1
ATOM 2038 O O . SER A 1 265 ? 12.433 3.087 12.900 1.00 97.38 265 SER A O 1
ATOM 2040 N N . GLN A 1 266 ? 14.614 3.496 13.266 1.00 97.56 266 GLN A N 1
ATOM 2041 C CA . GLN A 1 266 ? 14.428 4.852 13.794 1.00 97.56 266 GLN A CA 1
ATOM 2042 C C . GLN A 1 266 ? 13.753 5.774 12.769 1.00 97.56 266 GLN A C 1
ATOM 2044 O O . GLN A 1 266 ? 12.813 6.503 13.095 1.00 97.56 266 GLN A O 1
ATOM 2049 N N . ALA A 1 267 ? 14.178 5.715 11.505 1.00 98.12 267 ALA A N 1
ATOM 2050 C CA . ALA A 1 267 ? 13.600 6.533 10.448 1.00 98.12 267 ALA A CA 1
ATOM 2051 C C . ALA A 1 267 ? 12.151 6.148 10.118 1.00 98.12 267 ALA A C 1
ATOM 2053 O O . ALA A 1 267 ? 11.338 7.038 9.851 1.00 98.12 267 ALA A O 1
ATOM 2054 N N . VAL A 1 268 ? 11.799 4.859 10.183 1.00 98.00 268 VAL A N 1
ATOM 2055 C CA . VAL A 1 268 ? 10.409 4.393 10.060 1.00 98.00 268 VAL A CA 1
ATOM 2056 C C . VAL A 1 268 ? 9.562 4.933 11.212 1.00 98.00 268 VAL A C 1
ATOM 2058 O O . VAL A 1 268 ? 8.531 5.554 10.953 1.00 98.00 268 VAL A O 1
ATOM 2061 N N . GLN A 1 269 ? 10.007 4.774 12.462 1.00 97.12 269 GLN A N 1
ATOM 2062 C CA . GLN A 1 269 ? 9.287 5.275 13.640 1.00 97.12 269 GLN A CA 1
ATOM 2063 C C . GLN A 1 269 ? 9.060 6.791 13.570 1.00 97.12 269 GLN A C 1
ATOM 2065 O O . GLN A 1 269 ? 7.945 7.270 13.797 1.00 97.12 269 GLN A O 1
ATOM 2070 N N . HIS A 1 270 ? 10.085 7.553 13.179 1.00 97.75 270 HIS A N 1
ATOM 2071 C CA . HIS A 1 270 ? 9.959 8.992 12.971 1.00 97.75 270 HIS A CA 1
ATOM 2072 C C . HIS A 1 270 ? 8.966 9.330 11.852 1.00 97.75 270 HIS A C 1
ATOM 2074 O O . HIS A 1 270 ? 8.104 10.188 12.022 1.00 97.75 270 HIS A O 1
ATOM 2080 N N . ALA A 1 271 ? 9.057 8.659 10.702 1.00 97.94 271 ALA A N 1
ATOM 2081 C CA . ALA A 1 271 ? 8.164 8.923 9.579 1.00 97.94 271 ALA A CA 1
ATOM 2082 C C . ALA A 1 271 ? 6.693 8.649 9.935 1.00 97.94 271 ALA A C 1
ATOM 2084 O O . ALA A 1 271 ? 5.820 9.416 9.532 1.00 97.94 271 ALA A O 1
ATOM 2085 N N . VAL A 1 272 ? 6.407 7.602 10.714 1.00 96.56 272 VAL A N 1
ATOM 2086 C CA . VAL A 1 272 ? 5.047 7.312 11.196 1.00 96.56 272 VAL A CA 1
ATOM 2087 C C . VAL A 1 272 ? 4.529 8.415 12.119 1.00 96.56 272 VAL A C 1
ATOM 2089 O O . VAL A 1 272 ? 3.380 8.827 11.968 1.00 96.56 272 VAL A O 1
ATOM 2092 N N . SER A 1 273 ? 5.361 8.925 13.033 1.00 95.81 273 SER A N 1
ATOM 2093 C CA . SER A 1 273 ? 4.921 9.892 14.048 1.00 95.81 273 SER A CA 1
ATOM 2094 C C . SER A 1 273 ? 4.641 11.294 13.498 1.00 95.81 273 SER A C 1
ATOM 2096 O O . SER A 1 273 ? 3.780 11.996 14.029 1.00 95.81 273 SER A O 1
ATOM 2098 N N . VAL A 1 274 ? 5.322 11.707 12.423 1.00 96.62 274 VAL A N 1
ATOM 2099 C CA . VAL A 1 274 ? 5.208 13.076 11.880 1.00 96.62 274 VAL A CA 1
ATOM 2100 C C . VAL A 1 274 ? 4.255 13.204 10.691 1.00 96.62 274 VAL A C 1
ATOM 2102 O O . VAL A 1 274 ? 3.870 14.314 10.316 1.00 96.62 274 VAL A O 1
ATOM 2105 N N . VAL A 1 275 ? 3.895 12.094 10.042 1.00 97.81 275 VAL A N 1
ATOM 2106 C CA . VAL A 1 275 ? 3.126 12.140 8.797 1.00 97.81 275 VAL A CA 1
ATOM 2107 C C . VAL A 1 275 ? 1.646 12.348 9.060 1.00 97.81 275 VAL A C 1
ATOM 2109 O O . VAL A 1 275 ? 0.965 11.553 9.701 1.00 97.81 275 VAL A O 1
ATOM 2112 N N . THR A 1 276 ? 1.136 13.410 8.451 1.00 97.69 276 THR A N 1
ATOM 2113 C CA . THR A 1 276 ? -0.283 13.743 8.425 1.00 97.69 276 THR A CA 1
ATOM 2114 C C . THR A 1 276 ? -0.750 13.960 6.990 1.00 97.69 276 THR A C 1
ATOM 2116 O O . THR A 1 276 ? 0.064 14.209 6.098 1.00 97.69 276 THR A O 1
ATOM 2119 N N . ALA A 1 277 ? -2.054 13.897 6.746 1.00 97.31 277 ALA A N 1
ATOM 2120 C CA . ALA A 1 277 ? -2.717 14.298 5.510 1.00 97.31 277 ALA A CA 1
ATOM 2121 C C . ALA A 1 277 ? -3.965 15.113 5.852 1.00 97.31 277 ALA A C 1
ATOM 2123 O O . ALA A 1 277 ? -4.699 14.758 6.769 1.00 97.31 277 ALA A O 1
ATOM 2124 N N . LYS A 1 278 ? -4.195 16.205 5.121 1.00 95.25 278 LYS A N 1
ATOM 2125 C CA . LYS A 1 278 ? -5.394 17.032 5.275 1.00 95.25 278 LYS A CA 1
ATOM 2126 C C . LYS A 1 278 ? -6.451 16.607 4.266 1.00 95.25 278 LYS A C 1
ATOM 2128 O O . LYS A 1 278 ? -6.114 16.413 3.097 1.00 95.25 278 LYS A O 1
ATOM 2133 N N . THR A 1 279 ? -7.697 16.504 4.705 1.00 93.00 279 THR A N 1
ATOM 2134 C CA . THR A 1 279 ? -8.866 16.414 3.823 1.00 93.00 279 THR A CA 1
ATOM 2135 C C . THR A 1 279 ? -9.620 17.733 3.881 1.00 93.00 279 THR A C 1
ATOM 2137 O O . THR A 1 279 ? -9.934 18.162 4.994 1.00 93.00 279 THR A O 1
ATOM 2140 N N . PRO A 1 280 ? -9.901 18.382 2.737 1.00 89.19 280 PRO A N 1
ATOM 2141 C CA . PRO A 1 280 ? -10.622 19.649 2.728 1.00 89.19 280 PRO A CA 1
ATOM 2142 C C . PRO A 1 280 ? -12.029 19.481 3.310 1.00 89.19 280 PRO A C 1
ATOM 2144 O O . PRO A 1 280 ? -12.585 18.380 3.292 1.00 89.19 280 PRO A O 1
ATOM 2147 N N . ALA A 1 281 ? -12.596 20.579 3.812 1.00 91.19 281 ALA A N 1
ATOM 2148 C CA . ALA A 1 281 ? -13.998 20.610 4.204 1.00 91.19 281 ALA A CA 1
ATOM 2149 C C . ALA A 1 281 ? -14.897 20.371 2.978 1.00 91.19 281 ALA A C 1
ATOM 2151 O O . ALA A 1 281 ? -14.620 20.894 1.896 1.00 91.19 281 ALA A O 1
ATOM 2152 N N . HIS A 1 282 ? -15.956 19.581 3.144 1.00 86.00 282 HIS A N 1
ATOM 2153 C CA . HIS A 1 282 ? -16.901 19.253 2.075 1.00 86.00 282 HIS A CA 1
ATOM 2154 C C . HIS A 1 282 ? -18.252 18.832 2.664 1.00 86.00 282 HIS A C 1
ATOM 2156 O O . HIS A 1 282 ? -18.276 18.034 3.596 1.00 86.00 282 HIS A O 1
ATOM 2162 N N . ASP A 1 283 ? -19.355 19.369 2.130 1.00 83.25 283 ASP A N 1
ATOM 2163 C CA . ASP A 1 283 ? -20.741 18.992 2.453 1.00 83.25 283 ASP A CA 1
ATOM 2164 C C . ASP A 1 283 ? -21.018 18.805 3.956 1.00 83.25 283 ASP A C 1
ATOM 2166 O O . ASP A 1 283 ? -21.425 17.745 4.421 1.00 83.25 283 ASP A O 1
ATOM 2170 N N . GLY A 1 284 ? -20.751 19.847 4.751 1.00 84.56 284 GLY A N 1
ATOM 2171 C CA . GLY A 1 284 ? -20.991 19.826 6.200 1.00 84.56 284 GLY A CA 1
ATOM 2172 C C . GLY A 1 284 ? -19.963 19.030 7.014 1.00 84.56 284 GLY A C 1
ATOM 2173 O O . GLY A 1 284 ? -20.009 19.054 8.244 1.00 84.56 284 GLY A O 1
ATOM 2174 N N . HIS A 1 285 ? -18.986 18.384 6.373 1.00 87.00 285 HIS A N 1
ATOM 2175 C CA . HIS A 1 285 ? -17.837 17.797 7.052 1.00 87.00 285 HIS A CA 1
ATOM 2176 C C . HIS A 1 285 ? -16.682 18.808 7.135 1.00 87.00 285 HIS A C 1
ATOM 2178 O O . HIS A 1 285 ? -16.241 19.317 6.100 1.00 87.00 285 HIS A O 1
ATOM 2184 N N . PRO A 1 286 ? -16.162 19.107 8.342 1.00 91.44 286 PRO A N 1
ATOM 2185 C CA . PRO A 1 286 ? -15.048 20.037 8.506 1.00 91.44 286 PRO A CA 1
ATOM 2186 C C . PRO A 1 286 ? -13.742 19.466 7.937 1.00 91.44 286 PRO A C 1
ATOM 2188 O O . PRO A 1 286 ? -13.618 18.257 7.725 1.00 91.44 286 PRO A O 1
ATOM 2191 N N . GLU A 1 287 ? -12.741 20.334 7.740 1.00 93.81 287 GLU A N 1
ATOM 2192 C CA . GLU A 1 287 ? -11.374 19.887 7.448 1.00 93.81 287 GLU A CA 1
ATOM 2193 C C . GLU A 1 287 ? -10.919 18.892 8.528 1.00 93.81 287 GLU A C 1
ATOM 2195 O O . GLU A 1 287 ? -11.136 19.103 9.724 1.00 93.81 287 GLU A O 1
ATOM 2200 N N . ARG A 1 288 ? -10.259 17.808 8.110 1.00 94.25 288 ARG A N 1
ATOM 2201 C CA . ARG A 1 288 ? -9.674 16.829 9.032 1.00 94.25 288 ARG A CA 1
ATOM 2202 C C . ARG A 1 288 ? -8.198 16.623 8.749 1.00 94.25 288 ARG A C 1
ATOM 2204 O O . ARG A 1 288 ? -7.748 16.653 7.605 1.00 94.25 288 ARG A O 1
ATOM 2211 N N . VAL A 1 289 ? -7.455 16.354 9.817 1.00 96.25 289 VAL A N 1
ATOM 2212 C CA . VAL A 1 289 ? -6.060 15.918 9.761 1.00 96.25 289 VAL A CA 1
ATOM 2213 C C . VAL A 1 289 ? -6.019 14.438 10.116 1.00 96.25 289 VAL A C 1
ATOM 2215 O O . VAL A 1 289 ? -6.331 14.044 11.236 1.00 96.25 289 VAL A O 1
ATOM 2218 N N . LEU A 1 290 ? -5.628 13.615 9.152 1.00 96.81 290 LEU A N 1
ATOM 2219 C CA . LEU A 1 290 ? -5.510 12.169 9.286 1.00 96.81 290 LEU A CA 1
ATOM 2220 C C . LEU A 1 290 ? -4.038 11.774 9.400 1.00 96.81 290 LEU A C 1
ATOM 2222 O O . LEU A 1 290 ? -3.163 12.438 8.848 1.00 96.81 290 LEU A O 1
ATOM 2226 N N . ARG A 1 291 ? -3.767 10.692 10.127 1.00 97.19 291 ARG A N 1
ATOM 2227 C CA . ARG A 1 291 ? -2.426 10.159 10.414 1.00 97.19 291 ARG A CA 1
ATOM 2228 C C . ARG A 1 291 ? -2.480 8.640 10.499 1.00 97.19 291 ARG A C 1
ATOM 2230 O O . ARG A 1 291 ? -3.569 8.077 10.585 1.00 97.19 291 ARG A O 1
ATOM 2237 N N . TRP A 1 292 ? -1.319 7.996 10.501 1.00 96.50 292 TRP A N 1
ATOM 2238 C CA . TRP A 1 292 ? -1.218 6.577 10.840 1.00 96.50 292 TRP A CA 1
ATOM 2239 C C . TRP A 1 292 ? -1.646 6.321 12.293 1.00 96.50 292 TRP A C 1
ATOM 2241 O O . TRP A 1 292 ? -1.591 7.215 13.141 1.00 96.50 292 TRP A O 1
ATOM 2251 N N . GLY A 1 293 ? -2.113 5.104 12.563 1.00 92.50 293 GLY A N 1
ATOM 2252 C CA . GLY A 1 293 ? -2.428 4.641 13.909 1.00 92.50 293 GLY A CA 1
ATOM 2253 C C . GLY A 1 293 ? -1.174 4.460 14.764 1.00 92.50 293 GLY A C 1
ATOM 2254 O O . GLY A 1 293 ? -0.056 4.407 14.259 1.00 92.50 293 GLY A O 1
ATOM 2255 N N . ALA A 1 294 ? -1.371 4.339 16.079 1.00 85.69 294 ALA A N 1
ATOM 2256 C CA . ALA A 1 294 ? -0.277 4.112 17.025 1.00 85.69 294 ALA A CA 1
ATOM 2257 C C . ALA A 1 294 ? 0.343 2.708 16.903 1.00 85.69 294 ALA A C 1
ATOM 2259 O O . ALA A 1 294 ? 1.482 2.501 17.311 1.00 85.69 294 ALA A O 1
ATOM 2260 N N . GLN A 1 295 ? -0.399 1.742 16.353 1.00 86.06 295 GLN A N 1
ATOM 2261 C CA . GLN A 1 295 ? 0.102 0.392 16.142 1.00 86.06 295 GLN A CA 1
ATOM 2262 C C . GLN A 1 295 ? 1.008 0.365 14.906 1.00 86.06 295 GLN A C 1
ATOM 2264 O O . GLN A 1 295 ? 0.542 0.386 13.763 1.00 86.06 295 GLN A O 1
ATOM 2269 N N . LEU A 1 296 ? 2.306 0.302 15.168 1.00 89.19 296 LEU A N 1
ATOM 2270 C CA . LEU A 1 296 ? 3.364 0.081 14.197 1.00 89.19 296 LEU A CA 1
ATOM 2271 C C . LEU A 1 296 ? 4.015 -1.260 14.524 1.00 89.19 296 LEU A C 1
ATOM 2273 O O . LEU A 1 296 ? 4.435 -1.482 15.655 1.00 89.19 296 LEU A O 1
ATOM 2277 N N . ASP A 1 297 ? 4.092 -2.137 13.533 1.00 90.69 297 ASP A N 1
ATOM 2278 C CA . ASP A 1 297 ? 4.830 -3.392 13.636 1.00 90.69 297 ASP A CA 1
ATOM 2279 C C . ASP A 1 297 ? 6.003 -3.336 12.658 1.00 90.69 297 ASP A C 1
ATOM 2281 O O . ASP A 1 297 ? 5.809 -3.125 11.458 1.00 90.69 297 ASP A O 1
ATOM 2285 N N . THR A 1 298 ? 7.215 -3.450 13.189 1.00 90.12 298 THR A N 1
ATOM 2286 C CA . THR A 1 298 ? 8.468 -3.414 12.433 1.00 90.12 298 THR A CA 1
ATOM 2287 C C . THR A 1 298 ? 9.263 -4.652 12.774 1.00 90.12 298 THR A C 1
ATOM 2289 O O . THR A 1 298 ? 9.628 -4.841 13.934 1.00 90.12 298 THR A O 1
ATOM 2292 N N . ARG A 1 299 ? 9.559 -5.470 11.769 1.00 92.56 299 ARG A N 1
ATOM 2293 C CA . ARG A 1 299 ? 10.302 -6.712 11.954 1.00 92.56 299 ARG A CA 1
ATOM 2294 C C . ARG A 1 299 ? 11.480 -6.765 10.983 1.00 92.56 299 ARG A C 1
ATOM 2296 O O . ARG A 1 299 ? 11.272 -6.541 9.787 1.00 92.56 299 ARG A O 1
ATOM 2303 N N . PRO A 1 300 ? 12.702 -7.032 11.465 1.00 91.00 300 PRO A N 1
ATOM 2304 C CA . PRO A 1 300 ? 13.836 -7.344 10.606 1.00 91.00 300 PRO A CA 1
ATOM 2305 C C . PRO A 1 300 ? 13.517 -8.499 9.663 1.00 91.00 300 PRO A C 1
ATOM 2307 O O . PRO A 1 300 ? 12.912 -9.486 10.077 1.00 91.00 300 PRO A O 1
ATOM 2310 N N . ILE A 1 301 ? 13.942 -8.374 8.409 1.00 84.44 301 ILE A N 1
ATOM 2311 C CA . ILE A 1 301 ? 14.004 -9.505 7.486 1.00 84.44 301 ILE A CA 1
ATOM 2312 C C . ILE A 1 301 ? 15.467 -9.930 7.435 1.00 84.44 301 ILE A C 1
ATOM 2314 O O . ILE A 1 301 ? 16.303 -9.231 6.863 1.00 84.44 301 ILE A O 1
ATOM 2318 N N . THR A 1 302 ? 15.769 -11.050 8.083 1.00 70.69 302 THR A N 1
ATOM 2319 C CA . THR A 1 302 ? 17.075 -11.715 8.051 1.00 70.69 302 THR A CA 1
ATOM 2320 C C . THR A 1 302 ? 16.879 -13.161 7.611 1.00 70.69 302 THR A C 1
ATOM 2322 O O . THR A 1 302 ? 15.803 -13.727 7.796 1.00 70.69 302 THR A O 1
ATOM 2325 N N . MET A 1 303 ? 17.922 -13.776 7.051 1.00 60.84 303 MET A N 1
ATOM 2326 C CA . MET A 1 303 ? 17.875 -15.185 6.636 1.00 60.84 303 MET A CA 1
ATOM 2327 C C . MET A 1 303 ? 17.666 -16.159 7.815 1.00 60.84 303 MET A C 1
ATOM 2329 O O . MET A 1 303 ? 17.228 -17.283 7.591 1.00 60.84 303 MET A O 1
ATOM 2333 N N . ASP A 1 304 ? 17.909 -15.707 9.053 1.00 49.44 304 ASP A N 1
ATOM 2334 C CA . ASP A 1 304 ? 17.876 -16.520 10.278 1.00 49.44 304 ASP A CA 1
ATOM 2335 C C . ASP A 1 304 ? 16.687 -16.189 11.220 1.00 49.44 304 ASP A C 1
ATOM 2337 O O . ASP A 1 304 ? 16.645 -16.666 12.354 1.00 49.44 304 ASP A O 1
ATOM 2341 N N . GLY A 1 305 ? 15.742 -15.330 10.804 1.00 41.19 305 GLY A N 1
ATOM 2342 C CA . GLY A 1 305 ? 14.696 -14.749 11.669 1.00 41.19 305 GLY A CA 1
ATOM 2343 C C . GLY A 1 305 ? 13.264 -15.293 11.495 1.00 41.19 305 GLY A C 1
ATOM 2344 O O . GLY A 1 305 ? 12.944 -15.985 10.533 1.00 41.19 305 GLY A O 1
ATOM 2345 N N . GLU A 1 306 ? 12.366 -14.921 12.424 1.00 40.31 306 GLU A N 1
ATOM 2346 C CA . GLU A 1 306 ? 10.959 -15.381 12.544 1.00 40.31 306 GLU A CA 1
ATOM 2347 C C . GLU A 1 306 ? 10.042 -15.096 11.332 1.00 40.31 306 GLU A C 1
ATOM 2349 O O . GLU A 1 306 ? 8.961 -15.677 11.220 1.00 40.31 306 GLU A O 1
ATOM 2354 N N . LEU A 1 307 ? 10.440 -14.212 10.413 1.00 49.22 307 LEU A N 1
ATOM 2355 C CA . LEU A 1 307 ? 9.735 -13.967 9.153 1.00 49.22 307 LEU A CA 1
ATOM 2356 C C . LEU A 1 307 ? 10.502 -14.630 8.013 1.00 49.22 307 LEU A C 1
ATOM 2358 O O . LEU A 1 307 ? 11.356 -14.018 7.378 1.00 49.22 307 LEU A O 1
ATOM 2362 N N . THR A 1 308 ? 10.164 -15.886 7.737 1.00 47.91 308 THR A N 1
ATOM 2363 C CA . THR A 1 308 ? 10.634 -16.564 6.528 1.00 47.91 308 THR A CA 1
ATOM 2364 C C . THR A 1 308 ? 10.016 -15.915 5.283 1.00 47.91 308 THR A C 1
ATOM 2366 O O . THR A 1 308 ? 8.884 -15.426 5.314 1.00 47.91 308 THR A O 1
ATOM 2369 N N . ASP A 1 309 ? 10.731 -15.947 4.155 1.00 46.56 309 ASP A N 1
ATOM 2370 C CA . ASP A 1 309 ? 10.315 -15.376 2.858 1.00 46.56 309 ASP A CA 1
ATOM 2371 C C . ASP A 1 309 ? 8.898 -15.778 2.407 1.00 46.56 309 ASP A C 1
ATOM 2373 O O . ASP A 1 309 ? 8.241 -15.066 1.642 1.00 46.56 309 ASP A O 1
ATOM 2377 N N . GLN A 1 310 ? 8.416 -16.932 2.879 1.00 40.41 310 GLN A N 1
ATOM 2378 C CA . GLN A 1 310 ? 7.074 -17.442 2.605 1.00 40.41 310 GLN A CA 1
ATOM 2379 C C . GLN A 1 310 ? 5.971 -16.590 3.250 1.00 40.41 310 GLN A C 1
ATOM 2381 O O . GLN A 1 310 ? 4.900 -16.463 2.663 1.00 40.41 310 GLN A O 1
ATOM 2386 N N . ALA A 1 311 ? 6.229 -15.970 4.405 1.00 41.69 311 ALA A N 1
ATOM 2387 C CA . ALA A 1 311 ? 5.247 -15.166 5.135 1.00 41.69 311 ALA A CA 1
ATOM 2388 C C . ALA A 1 311 ? 5.062 -13.752 4.555 1.00 41.69 311 ALA A C 1
ATOM 2390 O O . ALA A 1 311 ? 4.019 -13.138 4.756 1.00 41.69 311 ALA A O 1
ATOM 2391 N N . VAL A 1 312 ? 6.064 -13.228 3.839 1.00 46.84 312 VAL A N 1
ATOM 2392 C CA . VAL A 1 312 ? 6.050 -11.859 3.286 1.00 46.84 312 VAL A CA 1
ATOM 2393 C C . VAL A 1 312 ? 5.542 -11.821 1.841 1.00 46.84 312 VAL A C 1
ATOM 2395 O O . VAL A 1 312 ? 5.012 -10.802 1.397 1.00 46.84 312 VAL A O 1
ATOM 2398 N N . ALA A 1 313 ? 5.706 -12.918 1.099 1.00 40.44 313 ALA A N 1
ATOM 2399 C CA . ALA A 1 313 ? 5.324 -13.003 -0.309 1.00 40.44 313 ALA A CA 1
ATOM 2400 C C . ALA A 1 313 ? 4.038 -13.826 -0.565 1.00 40.44 313 ALA A C 1
ATOM 2402 O O . ALA A 1 313 ? 3.541 -13.808 -1.692 1.00 40.44 313 ALA A O 1
ATOM 2403 N N . GLY A 1 314 ? 3.524 -14.538 0.448 1.00 31.06 314 GLY A N 1
ATOM 2404 C CA . GLY A 1 314 ? 2.335 -15.405 0.382 1.00 31.06 314 GLY A CA 1
ATOM 2405 C C . GLY A 1 314 ? 1.016 -14.677 0.161 1.00 31.06 314 GLY A C 1
ATOM 2406 O O . GLY A 1 314 ? 0.773 -13.675 0.866 1.00 31.06 314 GLY A O 1
#

Sequence (314 aa):
MPVASANAHAIRGAIARLNDPNCSRFASQIRHTGGCRQPIHLRGKVEHWDRATGTLLHRYSTRLEPDGVLRVPCKTRRASRCPACAETYRADTYHLIRAGLIGGKGVPTSVTAHPCLFVTLTAPSFGPVHTRRQHNGSVLPCHPRRDAEPCPHGRVLSCTARHGADDDCLGEPLCPDCYDYTGSVLFNAVAPLLWKRFADALRRHLAKLGGLTLRNMRDQLVVSFAKVAEYQRRGVVHLHAVIRLDGPAGPISQPPAWATLDLLSQAVQHAVSVVTAKTPAHDGHPERVLRWGAQLDTRPITMDGELTDQAVAG

Secondary structure (DSSP, 8-state):
-------HHHHHHHHHHHTSTTHHHHHHHHHHTTT-SS-EEE--EEEEE-TTT--EEEEEEGGGSGGG-EEE------TTT-HHHHHHHHHHHHHHHHHHHH-BTTB-GGGGGS-EEEEEEPPPPSS-B---EEETTEEEPSB--TT-PBPTTS-B--B-----TT-TTTT-BSSGGGS-HHHHHHHHHHHHHHHHHHHHHHHHHHHHHTT--HHHHHTT-EEEEEEEEEE-TTS-EEEEEEEEEEBTTBTTSPPPTT--HHHHHHHHHHHHHH-EEEE--BTTBPPEEEE--S-EEEEE--TTSSS-HHHHH-

Foldseek 3Di:
DPPPDCDPVNVVVVVVLVPDPCNVQVVVLVVQLQQAPDWDWDFDKDWDADPVPRDTPDIDGLCPGVVSTRTHHPLDLDCVRTVRSVVVVLVVLLCVLVCQCQNDPPFDRCSLVWWKKKKKFAFAFQAQFFAFDDDPNDTFARFDDPPADADPVRFRQGTRDRDDPPPLRGLPHSDPVSGRPVLQVVCQVCVVVLVVLLVVQLLCQLCVQVVHDSVVCLQFKDWDKDKDWDAHSNRHIMIIMMITIATNVGSVGHHDPSNHNVSSVVSNVRSQVPGWDWDPDDDPRHIDITGIHPDMDMDTDHPPDPDDSVNRSD